Protein 3E4V (pdb70)

Structure (mmCIF, N/CA/C/O backbone):
data_3E4V
#
_entry.id   3E4V
#
_cell.length_a   50.010
_cell.length_b   64.840
_cell.length_c   100.170
_cell.angle_alpha   90.000
_cell.angle_beta   90.000
_cell.angle_gamma   90.000
#
_symmetry.space_group_name_H-M   'P 21 21 21'
#
loop_
_entity.id
_entity.type
_entity.pdbx_description
1 polymer 'NADH:FMN oxidoreductase like protein'
2 non-polymer 'FLAVIN MONONUCLEOTIDE'
3 non-polymer 'SODIUM ION'
4 non-polymer 'ACETATE ION'
5 non-polymer GLYCEROL
6 non-polymer DI(HYDROXYETHYL)ETHER
7 water water
#
loop_
_atom_site.group_PDB
_atom_site.id
_atom_site.type_symbol
_atom_site.label_atom_id
_atom_site.label_alt_id
_atom_site.label_comp_id
_atom_site.label_asym_id
_atom_site.label_entity_id
_atom_site.label_seq_id
_atom_site.pdbx_PDB_ins_code
_atom_site.Cartn_x
_atom_site.Cartn_y
_atom_site.Cartn_z
_atom_site.occupancy
_atom_site.B_iso_or_equiv
_atom_site.auth_seq_id
_atom_site.auth_comp_id
_atom_site.auth_asym_id
_atom_site.auth_atom_id
_atom_site.pdbx_PDB_model_num
ATOM 1 N N . ASN A 1 4 ? 5.038 72.847 7.894 1.00 29.53 3 ASN A N 1
ATOM 2 C CA . ASN A 1 4 ? 4.328 72.336 6.677 1.00 28.31 3 ASN A CA 1
ATOM 3 C C . ASN A 1 4 ? 4.820 70.923 6.441 1.00 22.73 3 ASN A C 1
ATOM 4 O O . ASN A 1 4 ? 5.988 70.672 6.592 1.00 20.04 3 ASN A O 1
ATOM 9 N N . GLU A 1 5 ? 3.917 70.026 6.088 1.00 22.44 4 GLU A N 1
ATOM 10 C CA . GLU A 1 5 ? 4.260 68.611 5.826 1.00 20.90 4 GLU A CA 1
ATOM 11 C C . GLU A 1 5 ? 4.275 68.306 4.327 1.00 20.46 4 GLU A C 1
ATOM 12 O O . GLU A 1 5 ? 3.452 68.825 3.565 1.00 24.33 4 GLU A O 1
ATOM 18 N N . LEU A 1 6 ? 5.247 67.493 3.898 1.00 16.33 5 LEU A N 1
ATOM 19 C CA . LEU A 1 6 ? 5.301 66.976 2.546 1.00 15.67 5 LEU A CA 1
ATOM 20 C C . LEU A 1 6 ? 5.182 65.457 2.586 1.00 16.84 5 LEU A C 1
ATOM 21 O O . LEU A 1 6 ? 5.713 64.828 3.493 1.00 16.37 5 LEU A O 1
ATOM 26 N N . PRO A 1 7 ? 4.541 64.847 1.580 1.00 16.46 6 PRO A N 1
ATOM 27 C CA . PRO A 1 7 ? 4.555 63.368 1.508 1.00 15.83 6 PRO A CA 1
ATOM 28 C C . PRO A 1 7 ? 6.016 62.855 1.440 1.00 13.46 6 PRO A C 1
ATOM 29 O O . PRO A 1 7 ? 6.868 63.530 0.864 1.00 13.98 6 PRO A O 1
ATOM 33 N N . PRO A 1 8 ? 6.306 61.710 2.068 1.00 14.23 7 PRO A N 1
ATOM 34 C CA . PRO A 1 8 ? 7.715 61.315 2.183 1.00 13.70 7 PRO A CA 1
ATOM 35 C C . PRO A 1 8 ? 8.346 60.974 0.829 1.00 11.93 7 PRO A C 1
ATOM 36 O O . PRO A 1 8 ? 9.549 60.999 0.669 1.00 11.75 7 PRO A O 1
ATOM 40 N N . GLU A 1 9 ? 7.503 60.683 -0.137 1.00 13.82 8 GLU A N 1
ATOM 41 C CA . GLU A 1 9 ? 7.962 60.393 -1.490 1.00 14.87 8 GLU A CA 1
ATOM 42 C C . GLU A 1 9 ? 8.667 61.582 -2.138 1.00 12.97 8 GLU A C 1
ATOM 43 O O . GLU A 1 9 ? 9.330 61.452 -3.178 1.00 15.96 8 GLU A O 1
ATOM 49 N N A ASN A 1 10 ? 8.476 62.736 -1.518 0.50 13.80 9 ASN A N 1
ATOM 50 N N B ASN A 1 10 ? 8.492 62.748 -1.540 0.50 14.04 9 ASN A N 1
ATOM 51 C CA A ASN A 1 10 ? 9.111 63.994 -1.936 0.50 14.40 9 ASN A CA 1
ATOM 52 C CA B ASN A 1 10 ? 9.154 63.968 -2.021 0.50 14.64 9 ASN A CA 1
ATOM 53 C C A ASN A 1 10 ? 10.587 64.103 -1.507 0.50 12.48 9 ASN A C 1
ATOM 54 C C B ASN A 1 10 ? 10.584 64.118 -1.477 0.50 12.69 9 ASN A C 1
ATOM 55 O O A ASN A 1 10 ? 11.252 65.096 -1.794 0.50 12.16 9 ASN A O 1
ATOM 56 O O B ASN A 1 10 ? 11.204 65.167 -1.623 0.50 12.08 9 ASN A O 1
ATOM 65 N N . ALA A 1 11 ? 11.099 63.075 -0.827 1.00 11.61 10 ALA A N 1
ATOM 66 C CA . ALA A 1 11 ? 12.452 63.168 -0.246 1.00 11.39 10 ALA A CA 1
ATOM 67 C C . ALA A 1 11 ? 13.525 63.589 -1.246 1.00 10.52 10 ALA A C 1
ATOM 68 O O . ALA A 1 11 ? 14.418 64.379 -0.935 1.00 11.48 10 ALA A O 1
ATOM 70 N N . TYR A 1 12 ? 13.404 63.109 -2.462 1.00 10.74 11 TYR A N 1
ATOM 71 C CA . TYR A 1 12 ? 14.382 63.393 -3.500 1.00 10.14 11 TYR A CA 1
ATOM 72 C C . TYR A 1 12 ? 14.503 64.898 -3.747 1.00 10.66 11 TYR A C 1
ATOM 73 O O . TYR A 1 12 ? 15.580 65.399 -4.078 1.00 11.91 11 TYR A O 1
ATOM 82 N N . ARG A 1 13 ? 13.387 65.604 -3.608 1.00 11.35 12 ARG A N 1
ATOM 83 C CA . ARG A 1 13 ? 13.367 67.056 -3.854 1.00 11.66 12 ARG A CA 1
ATOM 84 C C . ARG A 1 13 ? 14.149 67.851 -2.792 1.00 10.46 12 ARG A C 1
ATOM 85 O O . ARG A 1 13 ? 14.455 69.058 -2.957 1.00 13.27 12 ARG A O 1
ATOM 93 N N . ILE A 1 14 ? 14.484 67.153 -1.720 1.00 11.76 13 ILE A N 1
ATOM 94 C CA . ILE A 1 14 ? 15.242 67.729 -0.617 1.00 12.11 13 ILE A CA 1
ATOM 95 C C . ILE A 1 14 ? 16.720 67.275 -0.622 1.00 11.87 13 ILE A C 1
ATOM 96 O O . ILE A 1 14 ? 17.634 68.069 -0.412 1.00 13.51 13 ILE A O 1
ATOM 101 N N . LEU A 1 15 ? 16.943 65.995 -0.847 1.00 10.81 14 LEU A N 1
ATOM 102 C CA . LEU A 1 15 ? 18.244 65.363 -0.645 1.00 10.91 14 LEU A CA 1
ATOM 103 C C . LEU A 1 15 ? 19.065 65.025 -1.906 1.00 11.38 14 LEU A C 1
ATOM 104 O O . LEU A 1 15 ? 20.285 64.823 -1.826 1.00 12.20 14 LEU A O 1
ATOM 109 N N . GLU A 1 16 ? 18.409 64.918 -3.061 1.00 11.98 15 GLU A N 1
ATOM 110 C CA . GLU A 1 16 ? 19.148 64.531 -4.262 1.00 10.77 15 GLU A CA 1
ATOM 111 C C . GLU A 1 16 ? 20.293 65.483 -4.598 1.00 12.05 15 GLU A C 1
ATOM 112 O O . GLU A 1 16 ? 21.340 65.067 -5.134 1.00 13.97 15 GLU A O 1
ATOM 118 N N . SER A 1 17 ? 20.104 66.750 -4.274 1.00 10.79 16 SER A N 1
ATOM 119 C CA . SER A 1 17 ? 21.103 67.745 -4.643 1.00 10.63 16 SER A CA 1
ATOM 120 C C . SER A 1 17 ? 22.371 67.702 -3.803 1.00 10.54 16 SER A C 1
ATOM 121 O O . SER A 1 17 ? 23.311 68.484 -4.025 1.00 11.47 16 SER A O 1
ATOM 124 N N . GLY A 1 18 ? 22.360 66.829 -2.803 1.00 11.00 17 GLY A N 1
ATOM 125 C CA . GLY A 1 18 ? 23.547 66.621 -1.951 1.00 11.50 17 GLY A CA 1
ATOM 126 C C . GLY A 1 18 ? 23.861 67.721 -0.958 1.00 9.82 17 GLY A C 1
ATOM 127 O O . GLY A 1 18 ? 25.036 68.105 -0.791 1.00 11.49 17 GLY A O 1
ATOM 128 N N . PRO A 1 19 ? 22.838 68.266 -0.283 1.00 9.00 18 PRO A N 1
ATOM 129 C CA . PRO A 1 19 ? 23.169 69.170 0.788 1.00 8.90 18 PRO A CA 1
ATOM 130 C C . PRO A 1 19 ? 23.893 68.491 1.928 1.00 9.77 18 PRO A C 1
ATOM 131 O O . PRO A 1 19 ? 23.648 67.334 2.202 1.00 10.34 18 PRO A O 1
ATOM 135 N N . ILE A 1 20 ? 24.721 69.245 2.630 1.00 10.17 19 ILE A N 1
ATOM 136 C CA . ILE A 1 20 ? 25.214 68.770 3.933 1.00 9.69 19 ILE A CA 1
ATOM 137 C C . ILE A 1 20 ? 23.997 68.638 4.828 1.00 10.22 19 ILE A C 1
ATOM 138 O O . ILE A 1 20 ? 23.053 69.443 4.760 1.00 10.63 19 ILE A O 1
ATOM 143 N N . VAL A 1 21 ? 24.000 67.599 5.670 1.00 10.32 20 VAL A N 1
ATOM 144 C CA . VAL A 1 21 ? 22.906 67.418 6.629 1.00 9.63 20 VAL A CA 1
ATOM 145 C C . VAL A 1 21 ? 23.431 67.173 8.039 1.00 9.23 20 VAL A C 1
ATOM 146 O O . VAL A 1 21 ? 24.573 66.783 8.258 1.00 10.14 20 VAL A O 1
ATOM 150 N N . LEU A 1 22 ? 22.555 67.445 8.990 1.00 10.43 21 LEU A N 1
ATOM 151 C CA . LEU A 1 22 ? 22.717 67.045 10.393 1.00 9.39 21 LEU A CA 1
ATOM 152 C C . LEU A 1 22 ? 21.905 65.755 10.593 1.00 9.60 21 LEU A C 1
ATOM 153 O O . LEU A 1 22 ? 20.787 65.616 10.096 1.00 11.88 21 LEU A O 1
ATOM 158 N N . VAL A 1 23 ? 22.464 64.834 11.362 1.00 9.96 22 VAL A N 1
ATOM 159 C CA . VAL A 1 23 ? 21.783 63.591 11.734 1.00 8.39 22 VAL A CA 1
ATOM 160 C C . VAL A 1 23 ? 21.482 63.725 13.229 1.00 8.89 22 VAL A C 1
ATOM 161 O O . VAL A 1 23 ? 22.397 63.763 14.071 1.00 9.88 22 VAL A O 1
ATOM 165 N N . SER A 1 24 ? 20.194 63.840 13.535 1.00 9.17 23 SER A N 1
ATOM 166 C CA . SER A 1 24 ? 19.688 63.897 14.900 1.00 9.40 23 SER A CA 1
ATOM 167 C C . SER A 1 24 ? 19.331 62.482 15.362 1.00 9.85 23 SER A C 1
ATOM 168 O O . SER A 1 24 ? 18.659 61.736 14.652 1.00 10.23 23 SER A O 1
ATOM 171 N N . THR A 1 25 ? 19.787 62.150 16.572 1.00 9.99 24 THR A N 1
ATOM 172 C CA . THR A 1 25 ? 19.468 60.878 17.200 1.00 8.81 24 THR A CA 1
ATOM 173 C C . THR A 1 25 ? 19.058 61.097 18.659 1.00 10.13 24 THR A C 1
ATOM 174 O O . THR A 1 25 ? 1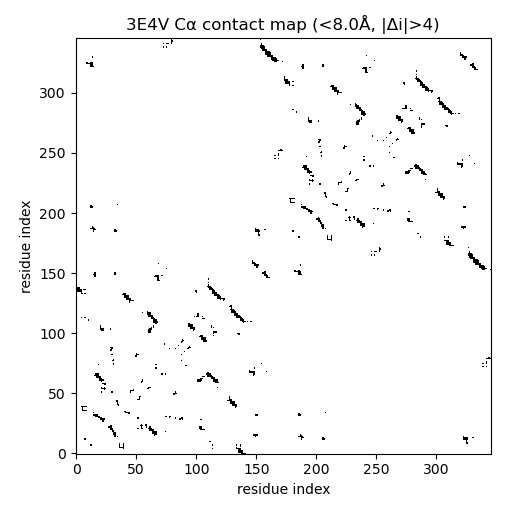9.220 62.198 19.205 1.00 10.79 24 THR A O 1
ATOM 178 N N . ARG A 1 26 ? 18.439 60.078 19.221 1.00 10.12 25 ARG A N 1
ATOM 179 C CA . ARG A 1 26 ? 18.251 60.029 20.676 1.00 10.70 25 ARG A CA 1
ATOM 180 C C . ARG A 1 26 ? 18.626 58.635 21.117 1.00 11.50 25 ARG A C 1
ATOM 181 O O . ARG A 1 26 ? 18.087 57.657 20.642 1.00 12.11 25 ARG A O 1
ATOM 189 N N . GLY A 1 27 ? 19.543 58.583 22.065 1.00 12.04 26 GLY A N 1
ATOM 190 C CA . GLY A 1 27 ? 19.993 57.299 22.580 1.00 12.52 26 GLY A CA 1
ATOM 191 C C . GLY A 1 27 ? 18.970 56.621 23.461 1.00 14.48 26 GLY A C 1
ATOM 192 O O . GLY A 1 27 ? 17.984 57.199 23.879 1.00 15.18 26 GLY A O 1
ATOM 193 N N . ALA A 1 28 ? 19.247 55.368 23.758 1.00 15.43 27 ALA A N 1
ATOM 194 C CA . ALA A 1 28 ? 18.410 54.594 24.678 1.00 18.27 27 ALA A CA 1
ATOM 195 C C . ALA A 1 28 ? 18.306 55.264 26.064 1.00 18.53 27 ALA A C 1
ATOM 196 O O . ALA A 1 28 ? 17.315 55.081 26.803 1.00 21.40 27 ALA A O 1
ATOM 198 N N . ASP A 1 29 ? 19.325 56.039 26.418 1.00 17.89 28 ASP A N 1
ATOM 199 C CA . ASP A 1 29 ? 19.351 56.758 27.704 1.00 17.96 28 ASP A CA 1
ATOM 200 C C . ASP A 1 29 ? 18.574 58.059 27.687 1.00 16.25 28 ASP A C 1
ATOM 201 O O . ASP A 1 29 ? 18.522 58.784 28.688 1.00 18.06 28 ASP A O 1
ATOM 206 N N . GLY A 1 30 ? 17.980 58.334 26.533 1.00 15.90 29 GLY A N 1
ATOM 207 C CA . GLY A 1 30 ? 17.160 59.518 26.348 1.00 14.87 29 GLY A CA 1
ATOM 208 C C . GLY A 1 30 ? 17.854 60.788 25.930 1.00 13.32 29 GLY A C 1
ATOM 209 O O . GLY A 1 30 ? 17.212 61.832 25.757 1.00 14.78 29 GLY A O 1
ATOM 210 N N . ARG A 1 31 ? 19.179 60.726 25.756 1.00 13.74 30 ARG A N 1
ATOM 211 C CA . ARG A 1 31 ? 19.916 61.915 25.382 1.00 12.77 30 ARG A CA 1
ATOM 212 C C . ARG A 1 31 ? 19.897 62.131 23.853 1.00 12.31 30 ARG A C 1
ATOM 213 O O . ARG A 1 31 ? 20.263 61.265 23.073 1.00 12.22 30 ARG A O 1
ATOM 221 N N . ALA A 1 32 ? 19.473 63.328 23.462 1.00 11.52 31 ALA A N 1
ATOM 222 C CA . ALA A 1 32 ? 19.548 63.729 22.058 1.00 11.33 31 ALA A CA 1
ATOM 223 C C . ALA A 1 32 ? 20.979 64.069 21.658 1.00 10.54 31 ALA A C 1
ATOM 224 O O . ALA A 1 32 ? 21.828 64.410 22.472 1.00 13.03 31 ALA A O 1
ATOM 226 N N . ASN A 1 33 ? 21.223 63.979 20.350 1.00 10.82 32 ASN A N 1
ATOM 227 C CA . ASN A 1 33 ? 22.513 64.358 19.790 1.00 9.46 32 ASN A CA 1
ATOM 228 C C . ASN A 1 33 ? 22.344 64.791 18.338 1.00 9.29 32 ASN A C 1
ATOM 229 O O . ASN A 1 33 ? 21.312 64.533 17.704 1.00 10.76 32 ASN A O 1
ATOM 234 N N . LEU A 1 34 ? 23.416 65.391 17.834 1.00 9.09 33 LEU A N 1
ATOM 235 C CA . LEU A 1 34 ? 23.556 65.742 16.443 1.00 9.51 33 LEU A CA 1
ATOM 236 C C . LEU A 1 34 ? 24.956 65.386 15.975 1.00 9.59 33 LEU A C 1
ATOM 237 O O . LEU A 1 34 ? 25.921 65.484 16.735 1.00 10.97 33 LEU A O 1
ATOM 250 N N . THR A 1 36 ? 27.227 65.662 11.875 1.00 9.30 35 THR A N 1
ATOM 251 C CA . THR A 1 36 ? 27.225 66.208 10.509 1.00 8.81 35 THR A CA 1
ATOM 252 C C . THR A 1 36 ? 27.598 65.113 9.507 1.00 8.16 35 THR A C 1
ATOM 253 O O . THR A 1 36 ? 28.519 64.328 9.754 1.00 9.69 35 THR A O 1
ATOM 265 N N . GLY A 1 38 ? 28.084 64.265 5.230 1.00 9.48 37 GLY A N 1
ATOM 266 C CA . GLY A 1 38 ? 28.168 64.580 3.806 1.00 9.81 37 GLY A CA 1
ATOM 267 C C . GLY A 1 38 ? 28.150 63.375 2.877 1.00 9.50 37 GLY A C 1
ATOM 268 O O . GLY A 1 38 ? 28.000 63.536 1.651 1.00 11.16 37 GLY A O 1
ATOM 269 N N . PHE A 1 39 ? 28.368 62.183 3.436 1.00 8.80 38 PHE A N 1
ATOM 270 C CA . PHE A 1 39 ? 28.374 60.958 2.629 1.00 8.95 38 PHE A CA 1
ATOM 271 C C . PHE A 1 39 ? 26.986 60.315 2.664 1.00 8.29 38 PHE A C 1
ATOM 272 O O . PHE A 1 39 ? 26.636 59.534 3.558 1.00 9.54 38 PHE A O 1
ATOM 280 N N . HIS A 1 40 ? 26.164 60.713 1.711 1.00 8.62 39 HIS A N 1
ATOM 281 C CA . HIS A 1 40 ? 24.774 60.216 1.620 1.00 8.82 39 HIS A CA 1
ATOM 282 C C . HIS A 1 40 ? 24.250 60.367 0.208 1.00 8.57 39 HIS A C 1
ATOM 283 O O . HIS A 1 40 ? 24.745 61.182 -0.602 1.00 10.06 39 HIS A O 1
ATOM 322 N N . GLN A 1 44 ? 16.227 55.486 -3.721 1.00 10.01 43 GLN A N 1
ATOM 323 C CA . GLN A 1 44 ? 14.976 55.132 -4.389 1.00 9.59 43 GLN A CA 1
ATOM 324 C C . GLN A 1 44 ? 13.959 56.246 -4.153 1.00 9.88 43 GLN A C 1
ATOM 325 O O . GLN A 1 44 ? 13.873 56.763 -3.047 1.00 9.84 43 GLN A O 1
ATOM 331 N N . HIS A 1 45 ? 13.208 56.604 -5.194 1.00 9.82 44 HIS A N 1
ATOM 332 C CA . HIS A 1 45 ? 12.198 57.627 -5.051 1.00 10.90 44 HIS A CA 1
ATOM 333 C C . HIS A 1 45 ? 11.032 57.179 -4.191 1.00 11.37 44 HIS A C 1
ATOM 334 O O . HIS A 1 45 ? 10.647 57.852 -3.221 1.00 10.93 44 HIS A O 1
ATOM 341 N N A GLU A 1 46 ? 10.420 56.076 -4.590 0.50 11.30 45 GLU A N 1
ATOM 342 N N B GLU A 1 46 ? 10.477 56.030 -4.593 0.50 11.41 45 GLU A N 1
ATOM 343 C CA A GLU A 1 46 ? 9.217 55.579 -3.906 0.50 12.13 45 GLU A CA 1
ATOM 344 C CA B GLU A 1 46 ? 9.305 55.387 -3.945 0.50 12.86 45 GLU A CA 1
ATOM 345 C C A GLU A 1 46 ? 9.260 54.067 -3.862 0.50 11.92 45 GLU A C 1
ATOM 346 C C B GLU A 1 46 ? 9.461 53.863 -3.846 0.50 13.50 45 GLU A C 1
ATOM 347 O O A GLU A 1 46 ? 9.348 53.432 -4.914 0.50 12.68 45 GLU A O 1
ATOM 348 O O B GLU A 1 46 ? 9.609 53.190 -4.871 0.50 15.47 45 GLU A O 1
ATOM 359 N N A PRO A 1 47 ? 9.252 53.474 -2.657 0.50 9.58 46 PRO A N 1
ATOM 360 N N B PRO A 1 47 ? 9.446 53.313 -2.620 0.50 13.52 46 PRO A N 1
ATOM 361 C CA A PRO A 1 47 ? 9.431 54.020 -1.300 0.50 9.50 46 PRO A CA 1
ATOM 362 C CA B PRO A 1 47 ? 9.438 54.096 -1.390 0.50 13.11 46 PRO A CA 1
ATOM 363 C C A PRO A 1 47 ? 10.733 54.815 -1.152 0.50 8.73 46 PRO A C 1
ATOM 364 C C B PRO A 1 47 ? 10.684 54.959 -1.310 0.50 11.68 46 PRO A C 1
ATOM 365 O O A PRO A 1 47 ? 11.761 54.421 -1.719 0.50 7.16 46 PRO A O 1
ATOM 366 O O B PRO A 1 47 ? 11.632 54.745 -2.064 0.50 12.23 46 PRO A 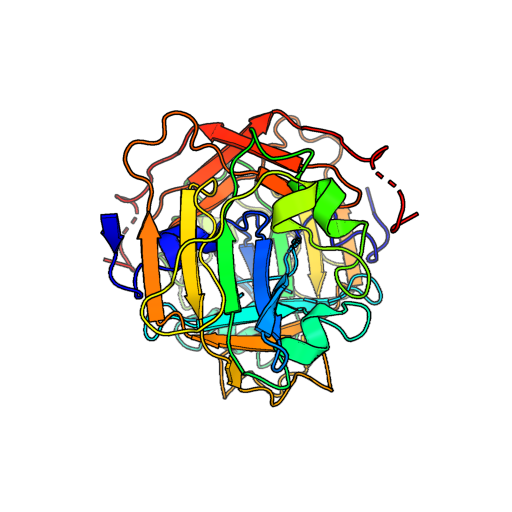O 1
ATOM 373 N N . PRO A 1 48 ? 10.682 55.938 -0.405 1.00 9.45 47 PRO A N 1
ATOM 374 C CA . PRO A 1 48 ? 11.822 56.839 -0.328 1.00 9.05 47 PRO A CA 1
ATOM 375 C C . PRO A 1 48 ? 12.954 56.298 0.554 1.00 8.89 47 PRO A C 1
ATOM 376 O O . PRO A 1 48 ? 12.842 56.267 1.769 1.00 9.92 47 PRO A O 1
ATOM 380 N N . LEU A 1 49 ? 14.019 55.851 -0.103 1.00 9.56 48 LEU A N 1
ATOM 381 C CA . LEU A 1 49 ? 15.169 55.273 0.585 1.00 8.85 48 LEU A CA 1
ATOM 382 C C . LEU A 1 49 ? 16.396 56.178 0.427 1.00 8.31 48 LEU A C 1
ATOM 383 O O . LEU A 1 49 ? 16.645 56.714 -0.645 1.00 9.33 48 LEU A O 1
ATOM 388 N N . VAL A 1 50 ? 17.154 56.293 1.505 1.00 9.40 49 VAL A N 1
ATOM 389 C CA . VAL A 1 50 ? 18.379 57.123 1.596 1.00 7.93 49 VAL A CA 1
ATOM 390 C C . VAL A 1 50 ? 19.522 56.190 2.065 1.00 7.08 49 VAL A C 1
ATOM 391 O O . VAL A 1 50 ? 19.336 55.420 2.994 1.00 9.49 49 VAL A O 1
ATOM 395 N N . GLY A 1 51 ? 20.691 56.320 1.437 1.00 7.92 50 GLY A N 1
ATOM 396 C CA . GLY A 1 51 ? 21.903 55.678 1.921 1.00 8.49 50 GLY A CA 1
ATOM 397 C C . GLY A 1 51 ? 22.749 56.675 2.685 1.00 9.15 50 GLY A C 1
ATOM 398 O O . GLY A 1 51 ? 22.925 57.815 2.256 1.00 9.78 50 GLY A O 1
ATOM 399 N N . ALA A 1 52 ? 23.254 56.239 3.849 1.00 9.25 51 ALA A N 1
ATOM 400 C CA . ALA A 1 52 ? 23.958 57.105 4.783 1.00 9.34 51 ALA A CA 1
ATOM 401 C C . ALA A 1 52 ? 25.197 56.401 5.316 1.00 8.88 51 ALA A C 1
ATOM 402 O O . ALA A 1 52 ? 25.095 55.255 5.737 1.00 9.49 51 ALA A O 1
ATOM 404 N N . ILE A 1 53 ? 26.318 57.104 5.337 1.00 9.53 52 ILE A N 1
ATOM 405 C CA . ILE A 1 53 ? 27.514 56.591 6.007 1.00 8.69 52 ILE A CA 1
ATOM 406 C C . ILE A 1 53 ? 27.617 57.176 7.394 1.00 9.68 52 ILE A C 1
ATOM 407 O O . ILE A 1 53 ? 27.732 58.416 7.555 1.00 10.35 52 ILE A O 1
ATOM 412 N N . ILE A 1 54 ? 27.552 56.291 8.393 1.00 9.87 53 ILE A N 1
ATOM 413 C CA . ILE A 1 54 ? 27.684 56.674 9.823 1.00 9.00 53 ILE A CA 1
ATOM 414 C C . ILE A 1 54 ? 28.539 55.579 10.433 1.00 9.51 53 ILE A C 1
ATOM 415 O O . ILE A 1 54 ? 28.131 54.442 10.527 1.00 10.63 53 ILE A O 1
ATOM 420 N N . GLY A 1 55 ? 29.771 55.938 10.764 1.00 10.88 54 GLY A N 1
ATOM 421 C CA . GLY A 1 55 ? 30.729 54.966 11.260 1.00 10.88 54 GLY A CA 1
ATOM 422 C C . GLY A 1 55 ? 30.941 54.986 12.767 1.00 11.09 54 GLY A C 1
ATOM 423 O O . GLY A 1 55 ? 30.450 55.841 13.468 1.00 11.39 54 GLY A O 1
ATOM 424 N N . PRO A 1 56 ? 31.702 54.006 13.274 1.00 12.57 55 PRO A N 1
ATOM 425 C CA . PRO A 1 56 ? 31.867 53.816 14.712 1.00 12.50 55 PRO A CA 1
ATOM 426 C C . PRO A 1 56 ? 32.675 54.905 15.398 1.00 11.82 55 PRO A C 1
ATOM 427 O O . PRO A 1 56 ? 32.742 54.952 16.621 1.00 14.55 55 PRO A O 1
ATOM 431 N N . TRP A 1 57 ? 33.296 55.759 14.589 1.00 11.81 56 TRP A N 1
ATOM 432 C CA . TRP A 1 57 ? 34.020 56.950 15.060 1.00 12.25 56 TRP A CA 1
ATOM 433 C C . TRP A 1 57 ? 33.067 58.030 15.569 1.00 11.54 56 TRP A C 1
ATOM 434 O O . TRP A 1 57 ? 33.491 58.989 16.186 1.00 12.48 56 TRP A O 1
ATOM 445 N N . ASP A 1 58 ? 31.786 57.853 15.267 1.00 10.36 57 ASP A N 1
ATOM 446 C CA . ASP A 1 58 ? 30.746 58.770 15.733 1.00 10.16 57 ASP A CA 1
ATOM 447 C C . ASP A 1 58 ? 30.048 58.189 16.957 1.00 10.14 57 ASP A C 1
ATOM 448 O O . ASP A 1 58 ? 29.581 57.044 16.929 1.00 10.37 57 ASP A O 1
ATOM 453 N N . TYR A 1 59 ? 29.908 58.969 18.018 1.00 9.93 58 TYR A N 1
ATOM 454 C CA . TYR A 1 59 ? 29.120 58.501 19.169 1.00 11.30 58 TYR A CA 1
ATOM 455 C C . TYR A 1 59 ? 27.715 58.112 18.710 1.00 10.27 58 TYR A C 1
ATOM 456 O O . TYR A 1 59 ? 27.112 57.164 19.205 1.00 10.44 58 TYR A O 1
ATOM 465 N N . SER A 1 60 ? 27.223 58.873 17.738 1.00 9.93 59 SER A N 1
ATOM 466 C CA . SER A 1 60 ? 25.864 58.684 17.181 1.00 9.97 59 SER A CA 1
ATOM 467 C C . SER A 1 60 ? 25.635 57.292 16.635 1.00 9.10 59 SER A C 1
ATOM 468 O O . SER A 1 60 ? 24.479 56.833 16.503 1.00 10.39 59 SER A O 1
ATOM 471 N N . HIS A 1 61 ? 26.710 56.599 16.286 1.00 9.57 60 HIS A N 1
ATOM 472 C CA . HIS A 1 61 ? 26.591 55.214 15.805 1.00 10.41 60 HIS A CA 1
ATOM 473 C C . HIS A 1 61 ? 25.881 54.291 16.795 1.00 10.20 60 HIS A C 1
ATOM 474 O O . HIS A 1 61 ? 25.134 53.365 16.390 1.00 11.07 60 HIS A O 1
ATOM 481 N N . GLN A 1 62 ? 26.093 54.542 18.093 1.00 9.99 61 GLN A N 1
ATOM 482 C CA . GLN A 1 62 ? 25.480 53.726 19.128 1.00 11.04 61 GLN A CA 1
ATOM 483 C C . GLN A 1 62 ? 23.959 53.861 19.074 1.00 10.83 61 GLN A C 1
ATOM 484 O O . GLN A 1 62 ? 23.227 52.869 19.050 1.00 12.40 61 GLN A O 1
ATOM 490 N N . ALA A 1 63 ? 23.457 55.084 19.056 1.00 10.54 62 ALA A N 1
ATOM 491 C CA . ALA A 1 63 ? 22.012 55.308 19.027 1.00 11.79 62 ALA A CA 1
ATOM 492 C C . ALA A 1 63 ? 21.405 54.744 17.752 1.00 12.10 62 ALA A C 1
ATOM 493 O O . ALA A 1 63 ? 20.320 54.163 17.765 1.00 12.83 62 ALA A O 1
ATOM 495 N N . LEU A 1 64 ? 22.116 54.909 16.633 1.00 12.40 63 LEU A N 1
ATOM 496 C CA . LEU A 1 64 ? 21.598 54.414 15.362 1.00 13.84 63 LEU A CA 1
ATOM 497 C C . LEU A 1 64 ? 21.437 52.893 15.431 1.00 13.25 63 LEU A C 1
ATOM 498 O O . LEU A 1 64 ? 20.396 52.315 15.036 1.00 15.10 63 LEU A O 1
ATOM 503 N N A SER A 1 65 ? 22.454 52.235 15.980 0.50 13.06 64 SER A N 1
ATOM 504 N N B SER A 1 65 ? 22.437 52.239 16.005 0.50 13.25 64 SER A N 1
ATOM 505 C CA A SER A 1 65 ? 22.431 50.782 16.115 0.50 14.86 64 SER A CA 1
ATOM 506 C CA B SER A 1 65 ? 22.439 50.788 16.097 0.50 14.92 64 SER A CA 1
ATOM 507 C C A SER A 1 65 ? 21.313 50.322 17.047 0.50 14.47 64 SER A C 1
ATOM 508 C C B SER A 1 65 ? 21.448 50.225 17.129 0.50 14.56 64 SER A C 1
ATOM 509 O O A SER A 1 65 ? 20.519 49.432 16.729 0.50 17.11 64 SER A O 1
ATOM 510 O O B SER A 1 65 ? 20.925 49.112 16.999 0.50 16.72 64 SER A O 1
ATOM 515 N N . GLU A 1 66 ? 21.249 50.983 18.192 1.00 13.43 65 GLU A N 1
ATOM 516 C CA . GLU A 1 66 ? 20.398 50.560 19.309 1.00 13.58 65 GLU A CA 1
ATOM 517 C C . GLU A 1 66 ? 18.924 50.936 19.160 1.00 13.46 65 GLU A C 1
ATOM 518 O O . GLU A 1 66 ? 18.044 50.256 19.705 1.00 18.65 65 GLU A O 1
ATOM 524 N N . THR A 1 67 ? 18.659 52.012 18.427 1.00 11.52 66 THR A N 1
ATOM 525 C CA . THR A 1 67 ? 17.295 52.552 18.298 1.00 11.97 66 THR A CA 1
ATOM 526 C C . THR A 1 67 ? 16.698 52.469 16.882 1.00 11.38 66 THR A C 1
ATOM 527 O O . THR A 1 67 ? 15.482 52.430 16.711 1.00 12.23 66 THR A O 1
ATOM 531 N N . GLY A 1 68 ? 17.570 52.402 15.886 1.00 11.14 67 GLY A N 1
ATOM 532 C CA . GLY A 1 68 ? 17.097 52.281 14.505 1.00 10.41 67 GLY A CA 1
ATOM 533 C C . GLY A 1 68 ? 16.348 53.488 13.994 1.00 10.65 67 GLY A C 1
ATOM 534 O O . GLY A 1 68 ? 15.595 53.365 13.034 1.00 11.96 67 GLY A O 1
ATOM 535 N N . GLU A 1 69 ? 16.607 54.660 14.587 1.00 10.71 68 GLU A N 1
ATOM 536 C CA . GLU A 1 69 ? 15.865 55.884 14.231 1.00 11.85 68 GLU A CA 1
ATOM 537 C C . GLU A 1 69 ? 16.806 57.060 14.115 1.00 10.74 68 GLU A C 1
ATOM 538 O O . GLU A 1 69 ? 17.798 57.152 14.841 1.00 11.90 68 GLU A O 1
ATOM 544 N N . CYS A 1 70 ? 16.424 57.998 13.252 1.00 9.93 69 CYS A N 1
ATOM 545 C CA . CYS A 1 70 ? 17.077 59.297 13.214 1.00 9.22 69 CYS A CA 1
ATOM 546 C C . CYS A 1 70 ? 16.205 60.324 12.509 1.00 9.46 69 CYS A C 1
ATOM 547 O O . CYS A 1 70 ? 15.190 59.977 11.907 1.00 10.59 69 CYS A O 1
ATOM 550 N N . VAL A 1 71 ? 16.640 61.576 12.582 1.00 9.00 70 VAL A N 1
ATOM 551 C CA . VAL A 1 71 ? 16.057 62.644 11.737 1.00 9.17 70 VAL A CA 1
ATOM 552 C C . VAL A 1 71 ? 17.198 63.254 10.927 1.00 8.77 70 VAL A C 1
ATOM 553 O O . VAL A 1 71 ? 18.274 63.548 11.468 1.00 10.38 70 VAL A O 1
ATOM 557 N N . LEU A 1 72 ? 16.993 63.363 9.607 1.00 7.85 71 LEU A N 1
ATOM 558 C CA . LEU A 1 72 ? 17.933 64.112 8.789 1.00 9.00 71 LEU A CA 1
ATOM 559 C C . LEU A 1 72 ? 17.425 65.554 8.745 1.00 8.21 71 LEU A C 1
ATOM 560 O O . LEU A 1 72 ? 16.346 65.850 8.204 1.00 9.43 71 LEU A O 1
ATOM 565 N N . ALA A 1 73 ? 18.211 66.442 9.337 1.00 8.87 72 ALA A N 1
ATOM 566 C CA . ALA A 1 73 ? 17.866 67.854 9.464 1.00 9.01 72 ALA A CA 1
ATOM 567 C C . ALA A 1 73 ? 18.747 68.637 8.521 1.00 10.71 72 ALA A C 1
ATOM 568 O O . ALA A 1 73 ? 19.959 68.553 8.603 1.00 12.69 72 ALA A O 1
ATOM 570 N N . VAL A 1 74 ? 18.129 69.347 7.586 1.00 10.55 73 VAL A N 1
ATOM 571 C CA . VAL A 1 74 ? 18.836 69.948 6.466 1.00 9.65 73 VAL A CA 1
ATOM 572 C C . VAL A 1 74 ? 18.994 71.437 6.764 1.00 9.15 73 VAL A C 1
ATOM 573 O O . VAL A 1 74 ? 17.982 72.172 6.780 1.00 10.35 73 VAL A O 1
ATOM 577 N N . PRO A 1 75 ? 20.226 71.879 7.045 1.00 9.44 74 PRO A N 1
ATOM 578 C CA . PRO A 1 75 ? 20.491 73.280 7.372 1.00 10.55 74 PRO A CA 1
ATOM 579 C C . PRO A 1 75 ? 20.665 74.123 6.144 1.00 10.85 74 PRO A C 1
ATOM 580 O O . PRO A 1 75 ? 20.758 73.645 5.026 1.00 11.56 74 PRO A O 1
ATOM 584 N N . THR A 1 76 ? 20.724 75.406 6.411 1.00 11.73 75 THR A N 1
ATOM 585 C CA . THR A 1 76 ? 20.963 76.433 5.392 1.00 12.46 75 THR A CA 1
ATOM 586 C C . THR A 1 76 ? 22.260 77.178 5.666 1.00 12.25 75 THR A C 1
ATOM 587 O O . THR A 1 76 ? 22.919 76.969 6.676 1.00 12.19 75 THR A O 1
ATOM 591 N N . VAL A 1 77 ? 22.641 78.030 4.725 1.00 11.84 76 VAL A N 1
ATOM 592 C CA . VAL A 1 77 ? 23.963 78.704 4.780 1.00 12.39 76 VAL A CA 1
ATOM 593 C C . VAL A 1 77 ? 24.224 79.468 6.085 1.00 11.76 76 VAL A C 1
ATOM 594 O O . VAL A 1 77 ? 25.353 79.533 6.559 1.00 13.32 76 VAL A O 1
ATOM 598 N N . ASP A 1 78 ? 23.168 79.997 6.688 1.00 12.74 77 ASP A N 1
ATOM 599 C CA . ASP A 1 78 ? 23.301 80.796 7.918 1.00 14.28 77 ASP A CA 1
ATOM 600 C C . ASP A 1 78 ? 23.764 79.959 9.118 1.00 14.86 77 ASP A C 1
ATOM 601 O O . ASP A 1 78 ? 24.199 80.521 10.117 1.00 16.64 77 ASP A O 1
ATOM 606 N N . LEU A 1 79 ? 23.626 78.629 9.002 1.00 12.54 78 LEU A N 1
ATOM 607 C CA . LEU A 1 79 ? 24.083 77.689 10.035 1.00 12.89 78 LEU A CA 1
ATOM 608 C C . LEU A 1 79 ? 25.433 77.026 9.757 1.00 12.12 78 LEU A C 1
ATOM 609 O O . LEU A 1 79 ? 25.845 76.118 10.487 1.00 13.56 78 LEU A O 1
ATOM 614 N N . ALA A 1 80 ? 26.156 77.515 8.752 1.00 11.49 79 ALA A N 1
ATOM 615 C CA . ALA A 1 80 ? 27.357 76.835 8.299 1.00 11.23 79 ALA A CA 1
ATOM 616 C C . ALA A 1 80 ? 28.411 76.581 9.397 1.00 12.66 79 ALA A C 1
ATOM 617 O O . ALA A 1 80 ? 28.949 75.476 9.519 1.00 13.03 79 ALA A O 1
ATOM 619 N N A GLU A 1 81 ? 28.725 77.600 10.198 0.50 12.92 80 GLU A N 1
ATOM 620 N N B GLU A 1 81 ? 28.677 77.608 10.191 0.50 14.47 80 GLU A N 1
ATOM 621 C CA A GLU A 1 81 ? 29.770 77.41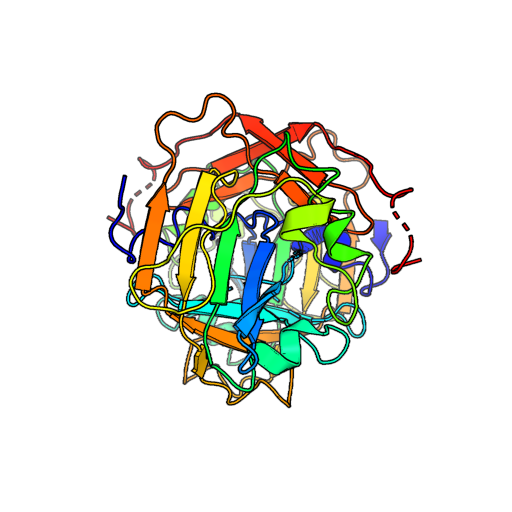7 11.221 0.50 11.89 80 GLU A CA 1
ATOM 622 C CA B GLU A 1 81 ? 29.708 77.507 11.211 0.50 15.06 80 GLU A CA 1
ATOM 623 C C A GLU A 1 81 ? 29.328 76.385 12.252 0.50 10.95 80 GLU A C 1
ATOM 624 C C B GLU A 1 81 ? 29.330 76.446 12.258 0.50 12.93 80 GLU A C 1
ATOM 625 O O A GLU A 1 81 ? 30.102 75.535 12.664 0.50 11.92 80 GLU A O 1
ATOM 626 O O B GLU A 1 81 ? 30.144 75.635 12.678 0.50 14.17 80 GLU A O 1
ATOM 637 N N . THR A 1 82 ? 28.059 76.439 12.619 1.00 12.37 81 THR A N 1
ATOM 638 C CA . THR A 1 82 ? 27.511 75.500 13.601 1.00 13.84 81 THR A CA 1
ATOM 639 C C . THR A 1 82 ? 27.518 74.076 13.050 1.00 13.00 81 THR A C 1
ATOM 640 O O . THR A 1 82 ? 27.855 73.128 13.752 1.00 12.79 81 THR A O 1
ATOM 644 N N . VAL A 1 83 ? 27.174 73.947 11.772 1.00 13.31 82 VAL A N 1
ATOM 645 C CA . VAL A 1 83 ? 27.206 72.628 11.101 1.00 12.49 82 VAL A CA 1
ATOM 646 C C . VAL A 1 83 ? 28.627 72.059 11.154 1.00 11.52 82 VAL A C 1
ATOM 647 O O . VAL A 1 83 ? 28.836 70.900 11.486 1.00 11.28 82 VAL A O 1
ATOM 651 N N . VAL A 1 84 ? 29.621 72.889 10.843 1.00 11.96 83 VAL A N 1
ATOM 652 C CA . VAL A 1 84 ? 30.996 72.424 10.897 1.00 11.45 83 VAL A CA 1
ATOM 653 C C . VAL A 1 84 ? 31.389 72.057 12.346 1.00 11.28 83 VAL A C 1
ATOM 654 O O . VAL A 1 84 ? 31.987 71.003 12.613 1.00 12.83 83 VAL A O 1
ATOM 658 N N . ASP A 1 85 ? 31.044 72.924 13.280 1.00 11.97 84 ASP A N 1
ATOM 659 C CA . ASP A 1 85 ? 31.438 72.694 14.670 1.00 13.46 84 ASP A CA 1
ATOM 660 C C . ASP A 1 85 ? 30.835 71.374 15.214 1.00 11.82 84 ASP A C 1
ATOM 661 O O . ASP A 1 85 ? 31.477 70.604 15.927 1.00 12.39 84 ASP A O 1
ATOM 666 N N . ILE A 1 86 ? 29.588 71.121 14.857 1.00 11.43 85 ILE A N 1
ATOM 667 C CA . ILE A 1 86 ? 28.904 69.885 15.275 1.00 10.23 85 ILE A CA 1
ATOM 668 C C . ILE A 1 86 ? 29.656 68.637 14.783 1.00 11.42 85 ILE A C 1
ATOM 669 O O . ILE A 1 86 ? 29.705 67.581 15.427 1.00 12.82 85 ILE A O 1
ATOM 674 N N . GLY A 1 87 ? 30.270 68.801 13.627 1.00 11.21 86 GLY A N 1
ATOM 675 C CA . GLY A 1 87 ? 31.044 67.746 13.001 1.00 12.45 86 GLY A CA 1
ATOM 676 C C . GLY A 1 87 ? 32.483 67.617 13.473 1.00 11.43 86 GLY A C 1
ATOM 677 O O . GLY A 1 87 ? 33.257 66.800 12.941 1.00 12.11 86 GLY A O 1
ATOM 678 N N . ASN A 1 88 ? 32.835 68.405 14.489 1.00 12.19 87 ASN A N 1
ATOM 679 C CA . ASN A 1 88 ? 34.195 68.401 15.039 1.00 11.81 87 ASN A CA 1
ATOM 680 C C . ASN A 1 88 ? 34.239 68.202 16.555 1.00 15.20 87 ASN A C 1
ATOM 681 O O . ASN A 1 88 ? 35.252 68.453 17.195 1.00 18.30 87 ASN A O 1
ATOM 686 N N . CYS A 1 89 ? 33.117 67.779 17.116 1.00 14.00 88 CYS A N 1
ATOM 687 C CA . CYS A 1 89 ? 33.005 67.429 18.540 1.00 14.65 88 CYS A CA 1
ATOM 688 C C . CYS A 1 89 ? 32.030 66.276 18.713 1.00 11.82 88 CYS A C 1
ATOM 689 O O . CYS A 1 89 ? 31.224 66.005 17.834 1.00 12.76 88 CYS A O 1
ATOM 692 N N . SER A 1 90 ? 32.047 65.673 19.899 1.00 14.43 89 SER A N 1
ATOM 693 C CA . SER A 1 90 ? 31.230 64.494 20.160 1.00 13.07 89 SER A CA 1
ATOM 694 C C . SER A 1 90 ? 30.218 64.659 21.278 1.00 13.89 89 SER A C 1
ATOM 695 O O . SER A 1 90 ? 30.496 65.225 22.317 1.00 15.25 89 SER A O 1
ATOM 698 N N . GLY A 1 91 ? 29.053 64.071 21.050 1.00 12.75 90 GLY A N 1
ATOM 699 C CA . GLY A 1 91 ? 27.976 64.054 21.997 1.00 14.36 90 GLY A CA 1
ATOM 700 C C . GLY A 1 91 ? 28.136 63.007 23.074 1.00 16.00 90 GLY A C 1
ATOM 701 O O . GLY A 1 91 ? 27.265 62.876 23.932 1.00 18.19 90 GLY A O 1
ATOM 702 N N . ASP A 1 92 ? 29.255 62.292 23.063 1.00 15.24 91 ASP A N 1
ATOM 703 C CA . ASP A 1 92 ? 29.501 61.369 24.174 1.00 18.43 91 ASP A CA 1
ATOM 704 C C . ASP A 1 92 ? 29.612 62.182 25.450 1.00 22.14 91 ASP A C 1
ATOM 705 O O . ASP A 1 92 ? 29.163 61.714 26.512 1.00 28.34 91 ASP A O 1
ATOM 710 N N . ALA A 1 93 ? 30.147 63.400 25.320 1.00 19.95 92 ALA A N 1
ATOM 711 C CA . ALA A 1 93 ? 30.503 64.248 26.471 1.00 25.22 92 ALA A CA 1
ATOM 712 C C . ALA A 1 93 ? 30.029 65.696 26.359 1.00 26.07 92 ALA A C 1
ATOM 713 O O . ALA A 1 93 ? 30.535 66.592 27.049 1.00 29.30 92 ALA A O 1
ATOM 715 N N . LEU A 1 94 ? 29.085 65.925 25.461 1.00 23.04 93 LEU A N 1
ATOM 716 C CA . LEU A 1 94 ? 28.487 67.248 25.248 1.00 20.95 93 LEU A CA 1
ATOM 717 C C . LEU A 1 94 ? 27.023 67.129 24.842 1.00 18.95 93 LEU A C 1
ATOM 718 O O . LEU A 1 94 ? 26.680 66.195 24.137 1.00 20.22 93 LEU A O 1
ATOM 723 N N . ASP A 1 95 ? 26.192 68.071 25.311 1.00 16.62 94 ASP A N 1
ATOM 724 C CA . ASP A 1 95 ? 24.796 68.278 24.855 1.00 17.24 94 ASP A CA 1
ATOM 725 C C . ASP A 1 95 ? 24.840 69.313 23.722 1.00 16.84 94 ASP A C 1
ATOM 726 O O . ASP A 1 95 ? 24.920 70.510 23.961 1.00 18.34 94 ASP A O 1
ATOM 731 N N . LYS A 1 96 ? 24.879 68.835 22.486 1.00 14.65 95 LYS A N 1
ATOM 732 C CA . LYS A 1 96 ? 25.093 69.720 21.360 1.00 14.15 95 LYS A CA 1
ATOM 733 C C . LYS A 1 96 ? 23.907 70.649 21.086 1.00 13.94 95 LYS A C 1
ATOM 734 O O . LYS A 1 96 ? 24.097 71.795 20.688 1.00 15.20 95 LYS A O 1
ATOM 740 N N . PHE A 1 97 ? 22.694 70.191 21.289 1.00 14.78 96 PHE A N 1
ATOM 741 C CA . PHE A 1 97 ? 21.525 71.075 21.107 1.00 14.44 96 PHE A CA 1
ATOM 742 C C . PHE A 1 97 ? 21.673 72.304 22.019 1.00 15.88 96 PHE A C 1
ATOM 743 O O . PHE A 1 97 ? 21.599 73.460 21.601 1.00 16.75 96 PHE A O 1
ATOM 751 N N . GLY A 1 98 ? 21.975 72.043 23.277 1.00 16.73 97 GLY A N 1
ATOM 752 C CA . GLY A 1 98 ? 22.127 73.144 24.241 1.00 17.09 97 GLY A CA 1
ATOM 753 C C . GLY A 1 98 ? 23.331 74.015 23.957 1.00 17.30 97 GLY A C 1
ATOM 754 O O . GLY A 1 98 ? 23.268 75.251 24.003 1.00 18.96 97 GLY A O 1
ATOM 755 N N . HIS A 1 99 ? 24.448 73.360 23.685 1.00 17.06 98 HIS A N 1
ATOM 756 C CA . HIS A 1 99 ? 25.721 74.042 23.508 1.00 16.27 98 HIS A CA 1
ATOM 757 C C . HIS A 1 99 ? 25.693 74.977 22.314 1.00 16.57 98 HIS A C 1
ATOM 758 O O . HIS A 1 99 ? 26.296 76.050 22.372 1.00 18.68 98 HIS A O 1
ATOM 765 N N . PHE A 1 100 ? 24.995 74.570 21.222 1.00 15.34 99 PHE A N 1
ATOM 766 C CA . PHE A 1 100 ? 25.008 75.312 19.970 1.00 17.10 99 PHE A CA 1
ATOM 767 C C . PHE A 1 100 ? 23.754 76.155 19.790 1.00 16.33 99 PHE A C 1
ATOM 768 O O . PHE A 1 100 ? 23.567 76.823 18.771 1.00 19.11 99 PHE A O 1
ATOM 776 N N . GLY A 1 101 ? 22.868 76.068 20.774 1.00 16.75 100 GLY A N 1
ATOM 777 C CA . GLY A 1 101 ? 21.646 76.879 20.797 1.00 17.02 100 GLY A CA 1
ATOM 778 C C . GLY A 1 101 ? 20.580 76.466 19.788 1.00 16.87 100 GLY A C 1
ATOM 779 O O . GLY A 1 101 ? 19.796 77.291 19.295 1.00 19.84 100 GLY A O 1
ATOM 780 N N . LEU A 1 102 ? 20.572 75.171 19.478 1.00 15.11 101 LEU A N 1
ATOM 781 C CA . LEU A 1 102 ? 19.549 74.609 18.580 1.00 13.76 101 LEU A CA 1
ATOM 782 C C . LEU A 1 102 ? 18.412 74.025 19.409 1.00 13.72 101 LEU A C 1
ATOM 783 O O . LEU A 1 102 ? 18.613 73.615 20.555 1.00 15.12 101 LEU A O 1
ATOM 788 N N . THR A 1 103 ? 17.214 74.004 18.829 1.00 13.02 102 THR A N 1
ATOM 789 C CA . THR A 1 103 ? 16.015 73.641 19.542 1.00 13.87 102 THR A CA 1
ATOM 790 C C . THR A 1 103 ? 15.402 72.341 19.062 1.00 13.34 102 THR A C 1
ATOM 791 O O . THR A 1 103 ? 14.995 72.232 17.908 1.00 13.46 102 THR A O 1
ATOM 795 N N . PRO A 1 104 ? 15.313 71.349 19.954 1.00 13.60 103 PRO A N 1
ATOM 796 C CA . PRO A 1 104 ? 14.684 70.090 19.615 1.00 13.82 103 PRO A CA 1
ATOM 797 C C . PRO A 1 104 ? 13.197 70.228 19.649 1.00 14.96 103 PRO A C 1
ATOM 798 O O . PRO A 1 104 ? 12.639 70.875 20.534 1.00 17.08 103 PRO A O 1
ATOM 802 N N . VAL A 1 105 ? 12.559 69.652 18.647 1.00 13.91 104 VAL A N 1
ATOM 803 C CA . VAL A 1 105 ? 11.083 69.613 18.518 1.00 14.72 104 VAL A CA 1
ATOM 804 C C . VAL A 1 105 ? 10.672 68.157 18.384 1.00 14.38 104 VAL A C 1
ATOM 805 O O . VAL A 1 105 ? 11.309 67.407 17.653 1.00 13.09 104 VAL A O 1
ATOM 809 N N . PRO A 1 106 ? 9.637 67.720 19.110 1.00 12.90 105 PRO A N 1
ATOM 810 C CA . PRO A 1 106 ? 9.222 66.307 18.962 1.00 12.44 105 PRO A CA 1
ATOM 811 C C . PRO A 1 106 ? 8.769 65.938 17.542 1.00 12.79 105 PRO A C 1
ATOM 812 O O . PRO A 1 106 ? 7.999 66.665 16.882 1.00 13.27 105 PRO A O 1
ATOM 816 N N . ALA A 1 107 ? 9.265 64.787 17.104 1.00 11.14 106 ALA A N 1
ATOM 817 C CA . ALA A 1 107 ? 8.892 64.193 15.822 1.00 11.00 106 ALA A CA 1
ATOM 818 C C . ALA A 1 107 ? 7.607 63.374 15.988 1.00 11.28 106 ALA A C 1
ATOM 819 O O . ALA A 1 107 ? 7.178 63.068 17.112 1.00 13.00 106 ALA A O 1
ATOM 821 N N . GLN A 1 108 ? 7.049 62.956 14.855 1.00 11.64 107 GLN A N 1
ATOM 822 C CA . GLN A 1 108 ? 5.772 62.188 14.867 1.00 12.65 107 GLN A CA 1
ATOM 823 C C . GLN A 1 108 ? 5.950 60.681 14.986 1.00 13.98 107 GLN A C 1
ATOM 824 O O . GLN A 1 108 ? 5.169 60.020 15.669 1.00 17.45 107 GLN A O 1
ATOM 830 N N . THR A 1 109 ? 6.996 60.150 14.341 1.00 12.77 108 THR A N 1
ATOM 831 C CA . THR A 1 109 ? 7.184 58.706 14.225 1.00 12.49 108 THR A CA 1
ATOM 832 C C . THR A 1 109 ? 8.419 58.126 14.870 1.00 13.51 108 THR A C 1
ATOM 833 O O . THR A 1 109 ? 8.585 56.899 14.935 1.00 15.35 108 THR A O 1
ATOM 837 N N . VAL A 1 110 ? 9.301 59.009 15.331 1.00 11.91 109 VAL A N 1
ATOM 838 C CA . VAL A 1 110 ? 10.558 58.612 15.929 1.00 13.16 109 VAL A CA 1
ATOM 839 C C . VAL A 1 110 ? 10.796 59.419 17.195 1.00 12.26 109 VAL A C 1
ATOM 840 O O . VAL A 1 110 ? 10.182 60.474 17.382 1.00 13.49 109 VAL A O 1
ATOM 844 N N . ASP A 1 111 ? 11.699 58.940 18.049 1.00 12.65 110 ASP A N 1
ATOM 845 C CA . ASP A 1 111 ? 12.032 59.650 19.289 1.00 15.16 110 ASP A CA 1
ATOM 846 C C . ASP A 1 111 ? 13.206 60.581 19.163 1.00 12.47 110 ASP A C 1
ATOM 847 O O . ASP A 1 111 ? 13.476 61.376 20.075 1.00 13.40 110 ASP A O 1
ATOM 852 N N . ALA A 1 112 ? 13.892 60.505 18.024 1.00 12.07 111 ALA A N 1
ATOM 853 C CA . ALA A 1 112 ? 14.918 61.488 17.687 1.00 10.98 111 ALA A CA 1
ATOM 854 C C . ALA A 1 112 ? 14.206 62.817 17.387 1.00 9.64 111 ALA A C 1
ATOM 855 O O . ALA A 1 112 ? 13.187 62.826 16.710 1.00 11.27 111 ALA A O 1
ATOM 857 N N . PRO A 1 113 ? 14.756 63.945 17.856 1.00 10.71 112 PRO A N 1
ATOM 858 C CA . PRO A 1 113 ? 14.060 65.220 17.665 1.00 9.95 112 PRO A CA 1
ATOM 859 C C . PRO A 1 113 ? 14.306 65.860 16.277 1.00 10.53 112 PRO A C 1
ATOM 860 O O . PRO A 1 113 ? 15.345 65.661 15.626 1.00 10.69 112 PRO A O 1
ATOM 864 N N . LEU A 1 114 ? 13.327 66.652 15.862 1.00 11.14 113 LEU A N 1
ATOM 865 C CA . LEU A 1 114 ? 13.492 67.568 14.744 1.00 11.23 113 LEU A CA 1
ATOM 866 C C . LEU A 1 114 ? 14.310 68.766 15.234 1.00 10.49 113 LEU A C 1
ATOM 867 O O . LEU A 1 114 ? 14.376 69.029 16.427 1.00 11.15 113 LEU A O 1
ATOM 872 N N . VAL A 1 115 ? 14.942 69.450 14.304 1.00 11.35 114 VAL A N 1
ATOM 873 C CA . VAL A 1 115 ? 15.694 70.671 14.602 1.00 10.40 114 VAL A CA 1
ATOM 874 C C . VAL A 1 115 ? 14.940 71.904 14.080 1.00 9.85 114 VAL A C 1
ATOM 875 O O . VAL A 1 115 ? 14.796 72.097 12.875 1.00 11.26 114 VAL A O 1
ATOM 879 N N . ARG A 1 116 ? 14.469 72.729 14.994 1.00 12.48 115 ARG A N 1
ATOM 880 C CA . ARG A 1 116 ? 13.645 73.885 14.609 1.00 12.85 115 ARG A CA 1
ATOM 881 C C . ARG A 1 116 ? 14.294 74.792 13.578 1.00 13.44 115 ARG A C 1
ATOM 882 O O . ARG A 1 116 ? 13.647 75.242 12.655 1.00 14.00 115 ARG A O 1
ATOM 890 N N . GLN A 1 117 ? 15.575 75.043 13.778 1.00 11.73 116 GLN A N 1
ATOM 891 C CA . GLN A 1 117 ? 16.332 75.982 12.968 1.00 12.90 116 GLN A CA 1
ATOM 892 C C . GLN A 1 117 ? 16.692 75.462 11.574 1.00 11.48 116 GLN A C 1
ATOM 893 O O . GLN A 1 117 ? 17.174 76.231 10.723 1.00 13.01 116 GLN A O 1
ATOM 899 N N . CYS A 1 118 ? 16.506 74.159 11.356 1.00 11.98 117 CYS A N 1
ATOM 900 C CA . CYS A 1 118 ? 16.730 73.612 10.027 1.00 11.88 117 CYS A CA 1
ATOM 901 C C . CYS A 1 118 ? 15.490 73.727 9.128 1.00 12.21 117 CYS A C 1
ATOM 902 O O . CYS A 1 118 ? 14.353 73.499 9.525 1.00 15.08 117 CYS A O 1
ATOM 905 N N . TRP A 1 119 ? 15.767 74.053 7.881 1.00 11.43 118 TRP A N 1
ATOM 906 C CA . TRP A 1 119 ? 14.737 74.269 6.851 1.00 11.16 118 TRP A CA 1
ATOM 907 C C . TRP A 1 119 ? 13.873 73.036 6.612 1.00 11.42 118 TRP A C 1
ATOM 908 O O . TRP A 1 119 ? 12.655 73.135 6.488 1.00 12.51 118 TRP A O 1
ATOM 919 N N . ALA A 1 120 ? 14.522 71.877 6.534 1.00 10.62 119 ALA A N 1
ATOM 920 C CA . ALA A 1 120 ? 13.807 70.608 6.323 1.00 9.21 119 ALA A CA 1
ATOM 921 C C . ALA A 1 120 ? 14.218 69.601 7.376 1.00 10.42 119 ALA A C 1
ATOM 922 O O . ALA A 1 120 ? 15.374 69.577 7.836 1.00 10.32 119 ALA A O 1
ATOM 924 N N . ASN A 1 121 ? 13.246 68.782 7.776 1.00 9.39 120 ASN A N 1
ATOM 925 C CA . ASN A 1 121 ? 13.494 67.674 8.695 1.00 9.21 120 ASN A CA 1
ATOM 926 C C . ASN A 1 121 ? 12.789 66.431 8.148 1.00 9.33 120 ASN A C 1
ATOM 927 O O . ASN A 1 121 ? 11.583 66.462 7.887 1.00 11.08 120 ASN A O 1
ATOM 932 N N . LEU A 1 122 ? 13.568 65.376 7.934 1.00 8.73 121 LEU A N 1
ATOM 933 C CA . LEU A 1 122 ? 13.058 64.101 7.392 1.00 9.06 121 LEU A CA 1
ATOM 934 C C . LEU A 1 122 ? 13.223 63.007 8.468 1.00 9.72 121 LEU A C 1
ATOM 935 O O . LEU A 1 122 ? 14.337 62.642 8.826 1.00 10.34 121 LEU A O 1
ATOM 940 N N . GLU A 1 123 ? 12.102 62.554 9.006 1.00 8.75 122 GLU A N 1
ATOM 941 C CA . GLU A 1 123 ? 12.086 61.485 9.996 1.00 8.66 122 GLU A CA 1
ATOM 942 C C . GLU A 1 123 ? 12.396 60.165 9.286 1.00 7.83 122 GLU A C 1
ATOM 943 O O . GLU A 1 123 ? 11.788 59.877 8.253 1.00 9.33 122 GLU A O 1
ATOM 949 N N . CYS A 1 124 ? 13.343 59.396 9.831 1.00 8.10 123 CYS A N 1
ATOM 950 C CA . CYS A 1 124 ? 13.814 58.158 9.209 1.00 8.71 123 CYS A CA 1
ATOM 951 C C . CYS A 1 124 ? 13.892 56.990 10.152 1.00 9.62 123 CYS A C 1
ATOM 952 O O . CYS A 1 124 ? 14.174 57.124 11.328 1.00 10.10 123 CYS A O 1
ATOM 955 N N A ARG A 1 125 ? 13.655 55.819 9.580 0.50 8.90 124 ARG A N 1
ATOM 956 N N B ARG A 1 125 ? 13.612 55.814 9.599 0.50 9.34 124 ARG A N 1
ATOM 957 C CA A ARG A 1 125 ? 13.945 54.554 10.243 0.50 9.09 124 ARG A CA 1
ATOM 958 C CA B ARG A 1 125 ? 13.908 54.538 10.261 0.50 10.15 124 ARG A CA 1
ATOM 959 C C A ARG A 1 125 ? 14.982 53.785 9.464 0.50 9.08 124 ARG A C 1
ATOM 960 C C B ARG A 1 125 ? 14.971 53.788 9.475 0.50 9.60 124 ARG A C 1
ATOM 961 O O A ARG A 1 125 ? 14.991 53.785 8.227 0.50 9.61 124 ARG A O 1
ATOM 962 O O B ARG A 1 125 ? 14.980 53.801 8.239 0.50 9.79 124 ARG A O 1
ATOM 977 N N . VAL A 1 126 ? 15.851 53.120 10.214 1.00 9.86 125 VAL A N 1
ATOM 978 C CA . VAL A 1 126 ? 16.821 52.184 9.625 1.00 9.81 125 VAL A CA 1
ATOM 979 C C . VAL A 1 126 ? 16.076 50.937 9.187 1.00 10.54 125 VAL A C 1
ATOM 980 O O . VAL A 1 126 ? 15.398 50.272 10.005 1.00 14.81 125 VAL A O 1
ATOM 984 N N . VAL A 1 127 ? 16.120 50.673 7.874 1.00 10.01 126 VAL A N 1
ATOM 985 C CA . VAL A 1 127 ? 15.418 49.544 7.319 1.00 10.71 126 VAL A CA 1
ATOM 986 C C . VAL A 1 127 ? 16.317 48.378 6.985 1.00 9.45 126 VAL A C 1
ATOM 987 O O . VAL A 1 127 ? 15.884 47.236 7.025 1.00 10.08 126 VAL A O 1
ATOM 991 N N . ASP A 1 128 ? 17.578 48.667 6.659 1.00 9.98 127 ASP A N 1
ATOM 992 C CA . ASP A 1 128 ? 18.528 47.632 6.255 1.00 9.60 127 ASP A CA 1
ATOM 993 C C . ASP A 1 128 ? 19.909 47.987 6.752 1.00 10.66 127 ASP A C 1
ATOM 994 O O . ASP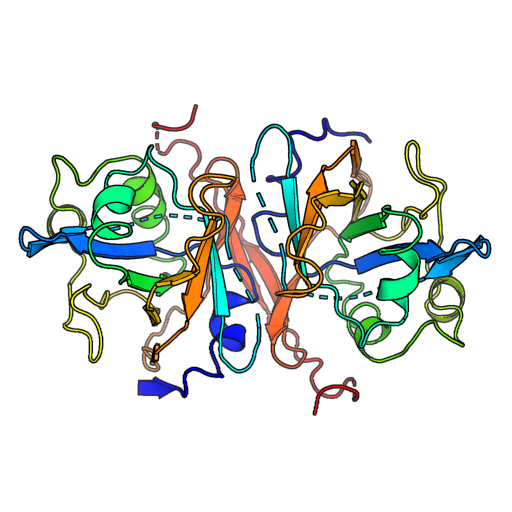 A 1 128 ? 20.503 48.981 6.318 1.00 10.71 127 ASP A O 1
ATOM 999 N N . ASP A 1 129 ? 20.384 47.182 7.709 1.00 9.77 128 ASP A N 1
ATOM 1000 C CA . ASP A 1 129 ? 21.744 47.348 8.249 1.00 10.36 128 ASP A CA 1
ATOM 1001 C C . ASP A 1 129 ? 22.716 46.271 7.721 1.00 9.26 128 ASP A C 1
ATOM 1002 O O . ASP A 1 129 ? 23.789 46.080 8.255 1.00 11.20 128 ASP A O 1
ATOM 1007 N N . GLY A 1 130 ? 22.312 45.614 6.646 1.00 10.09 129 GLY A N 1
ATOM 1008 C CA . GLY A 1 130 ? 23.111 44.524 6.070 1.00 10.20 129 GLY A CA 1
ATOM 1009 C C . GLY A 1 130 ? 24.541 44.886 5.685 1.00 10.36 129 GLY A C 1
ATOM 1010 O O . GLY A 1 130 ? 25.435 44.011 5.728 1.00 12.05 129 GLY A O 1
ATOM 1011 N N . TRP A 1 131 ? 24.760 46.157 5.319 1.00 9.83 130 TRP A N 1
ATOM 1012 C CA . TRP A 1 131 ? 26.069 46.660 4.916 1.00 10.12 130 TRP A CA 1
ATOM 1013 C C . TRP A 1 131 ? 26.648 47.654 5.914 1.00 8.50 130 TRP A C 1
ATOM 1014 O O . TRP A 1 131 ? 27.643 48.353 5.657 1.00 10.19 130 TRP A O 1
ATOM 1025 N N . ALA A 1 132 ? 26.094 47.643 7.134 1.00 10.15 131 ALA A N 1
ATOM 1026 C CA . ALA A 1 132 ? 26.597 48.530 8.182 1.00 11.02 131 ALA A CA 1
ATOM 1027 C C . ALA A 1 132 ? 28.020 48.113 8.601 1.00 10.10 131 ALA A C 1
ATOM 1028 O O . ALA A 1 132 ? 28.914 4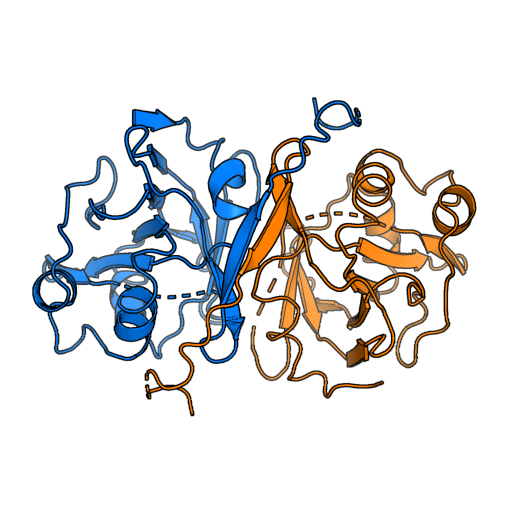8.939 8.769 1.00 12.78 131 ALA A O 1
ATOM 1030 N N . ARG A 1 133 ? 28.236 46.821 8.818 1.00 10.63 132 ARG A N 1
ATOM 1031 C CA . ARG A 1 133 ? 29.596 46.357 9.196 1.00 13.58 132 ARG A CA 1
ATOM 1032 C C . ARG A 1 133 ? 30.575 46.534 8.018 1.00 12.85 132 ARG A C 1
ATOM 1033 O O . ARG A 1 133 ? 31.692 47.007 8.178 1.00 16.24 132 ARG A O 1
ATOM 1036 N N . ARG A 1 134 ? 30.114 46.160 6.842 1.00 12.15 133 ARG A N 1
ATOM 1037 C CA . ARG A 1 134 ? 30.925 46.157 5.623 1.00 12.56 133 ARG A CA 1
ATOM 1038 C C . ARG A 1 134 ? 31.450 47.533 5.260 1.00 11.16 133 ARG A C 1
ATOM 1039 O O . ARG A 1 134 ? 32.622 47.688 4.900 1.00 12.46 133 ARG A O 1
ATOM 1047 N N . TYR A 1 135 ? 30.532 48.497 5.205 1.00 10.27 134 TYR A N 1
ATOM 1048 C CA . TYR A 1 135 ? 30.815 49.830 4.667 1.00 10.15 134 TYR A CA 1
ATOM 1049 C C . TYR A 1 135 ? 30.356 50.977 5.557 1.00 9.45 134 TYR A C 1
ATOM 1050 O O . TYR A 1 135 ? 30.441 52.134 5.148 1.00 10.00 134 TYR A O 1
ATOM 1059 N N . ASN A 1 136 ? 29.877 50.683 6.760 1.00 8.60 135 ASN A N 1
ATOM 1060 C CA . ASN A 1 136 ? 29.260 51.739 7.569 1.00 9.90 135 ASN A CA 1
ATOM 1061 C C . ASN A 1 136 ? 28.097 52.422 6.871 1.00 9.39 135 ASN A C 1
ATOM 1062 O O . ASN A 1 136 ? 27.781 53.592 7.144 1.00 9.48 135 ASN A O 1
ATOM 1067 N N . LEU A 1 137 ? 27.454 51.654 5.998 1.00 8.94 136 LEU A N 1
ATOM 1068 C CA . LEU A 1 137 ? 26.304 52.097 5.232 1.00 9.32 136 LEU A CA 1
ATOM 1069 C C . LEU A 1 137 ? 25.003 51.636 5.891 1.00 9.58 136 LEU A C 1
ATOM 1070 O O . LEU A 1 137 ? 24.813 50.464 6.234 1.00 10.66 136 LEU A O 1
ATOM 1075 N N . TRP A 1 138 ? 24.089 52.590 6.007 1.00 9.27 137 TRP A N 1
ATOM 1076 C CA . TRP A 1 138 ? 22.759 52.376 6.584 1.00 8.16 137 TRP A CA 1
ATOM 1077 C C . TRP A 1 138 ? 21.711 52.768 5.550 1.00 9.23 137 TRP A C 1
ATOM 1078 O O . TRP A 1 138 ? 21.836 53.796 4.916 1.00 10.73 137 TRP A O 1
ATOM 1089 N N . VAL A 1 139 ? 20.743 51.886 5.294 1.00 8.72 138 VAL A N 1
ATOM 1090 C CA . VAL A 1 139 ? 19.623 52.227 4.406 1.00 8.91 138 VAL A CA 1
ATOM 1091 C C . VAL A 1 139 ? 18.484 52.691 5.284 1.00 8.96 138 VAL A C 1
ATOM 1092 O O . VAL A 1 139 ? 18.043 51.950 6.190 1.00 9.45 138 VAL A O 1
ATOM 1096 N N . LEU A 1 140 ? 18.050 53.932 5.018 1.00 8.34 139 LEU A N 1
ATOM 1097 C CA . LEU A 1 140 ? 16.987 54.607 5.782 1.00 8.70 139 LEU A CA 1
ATOM 1098 C C . LEU A 1 140 ? 15.774 54.760 4.917 1.00 8.43 139 LEU A C 1
ATOM 1099 O O . LEU A 1 140 ? 15.916 54.997 3.712 1.00 10.21 139 LEU A O 1
ATOM 1104 N N . GLU A 1 141 ? 14.587 54.617 5.524 1.00 7.98 140 GLU A N 1
ATOM 1105 C CA . GLU A 1 141 ? 13.337 54.983 4.827 1.00 8.45 140 GLU A CA 1
ATOM 1106 C C . GLU A 1 141 ? 12.754 56.218 5.486 1.00 8.59 140 GLU A C 1
ATOM 1107 O O . GLU A 1 141 ? 12.563 56.251 6.692 1.00 9.11 140 GLU A O 1
ATOM 1113 N N . VAL A 1 142 ? 12.464 57.211 4.661 1.00 8.68 141 VAL A N 1
ATOM 1114 C CA . VAL A 1 142 ? 11.862 58.465 5.130 1.00 8.37 141 VAL A CA 1
ATOM 1115 C C . VAL A 1 142 ? 10.415 58.187 5.452 1.00 9.14 141 VAL A C 1
ATOM 1116 O O . VAL A 1 142 ? 9.642 57.649 4.626 1.00 10.56 141 VAL A O 1
ATOM 1120 N N . GLN A 1 143 ? 10.050 58.550 6.673 1.00 9.12 142 GLN A N 1
ATOM 1121 C CA . GLN A 1 143 ? 8.667 58.408 7.189 1.00 9.47 142 GLN A CA 1
ATOM 1122 C C . GLN A 1 143 ? 7.797 59.642 7.041 1.00 8.50 142 GLN A C 1
ATOM 1123 O O . GLN A 1 143 ? 6.612 59.544 6.750 1.00 10.91 142 GLN A O 1
ATOM 1129 N N . ARG A 1 144 ? 8.394 60.794 7.317 1.00 9.01 143 ARG A N 1
ATOM 1130 C CA . ARG A 1 144 ? 7.710 62.097 7.324 1.00 9.62 143 ARG A CA 1
ATOM 1131 C C . ARG A 1 144 ? 8.685 63.193 6.898 1.00 9.59 143 ARG A C 1
ATOM 1132 O O . ARG A 1 144 ? 9.893 63.063 7.156 1.00 10.30 143 ARG A O 1
ATOM 1140 N N . ILE A 1 145 ? 8.173 64.243 6.258 1.00 10.34 144 ILE A N 1
ATOM 1141 C CA . ILE A 1 145 ? 8.981 65.405 5.876 1.00 9.99 144 ILE A CA 1
ATOM 1142 C C . ILE A 1 145 ? 8.282 66.662 6.366 1.00 11.13 144 ILE A C 1
ATOM 1143 O O . ILE A 1 145 ? 7.132 66.869 6.077 1.00 12.73 144 ILE A O 1
ATOM 1148 N N . TRP A 1 146 ? 9.053 67.513 7.038 1.00 10.01 145 TRP A N 1
ATOM 1149 C CA . TRP A 1 146 ? 8.618 68.808 7.500 1.00 11.26 145 TRP A CA 1
ATOM 1150 C C . TRP A 1 146 ? 9.458 69.897 6.883 1.00 11.72 145 TRP A C 1
ATOM 1151 O O . TRP A 1 146 ? 10.663 69.823 6.921 1.00 12.49 145 TRP A O 1
ATOM 1162 N N . ILE A 1 147 ? 8.795 70.939 6.383 1.00 12.22 146 ILE A N 1
ATOM 1163 C CA . ILE A 1 147 ? 9.470 72.092 5.783 1.00 12.12 146 ILE A CA 1
ATOM 1164 C C . ILE A 1 147 ? 9.051 73.381 6.443 1.00 13.16 146 ILE A C 1
ATOM 1165 O O . ILE A 1 147 ? 7.871 73.637 6.622 1.00 14.50 146 ILE A O 1
ATOM 1170 N N . ASP A 1 148 ? 10.045 74.216 6.752 1.00 12.80 147 ASP A N 1
ATOM 1171 C CA . ASP A 1 148 ? 9.801 75.573 7.258 1.00 13.75 147 ASP A CA 1
ATOM 1172 C C . ASP A 1 148 ? 9.564 76.501 6.070 1.00 13.53 147 ASP A C 1
ATOM 1173 O O . ASP A 1 148 ? 10.468 77.123 5.547 1.00 14.72 147 ASP A O 1
ATOM 1178 N N . THR A 1 149 ? 8.305 76.542 5.630 1.00 14.52 148 THR A N 1
ATOM 1179 C CA . THR A 1 149 ? 7.953 77.230 4.390 1.00 15.34 148 THR A CA 1
ATOM 1180 C C . THR A 1 149 ? 8.010 78.738 4.534 1.00 14.30 148 THR A C 1
ATOM 1181 O O . THR A 1 149 ? 7.989 79.449 3.542 1.00 16.45 148 THR A O 1
ATOM 1185 N N . ALA A 1 150 ? 8.097 79.207 5.764 1.00 15.26 149 ALA A N 1
ATOM 1186 C CA . ALA A 1 150 ? 8.190 80.651 6.054 1.00 15.50 149 ALA A CA 1
ATOM 1187 C C . ALA A 1 150 ? 9.616 81.175 6.051 1.00 15.58 149 ALA A C 1
ATOM 1188 O O . ALA A 1 150 ? 9.860 82.385 6.033 1.00 17.75 149 ALA A O 1
ATOM 1190 N N . ARG A 1 151 ? 10.571 80.255 6.080 1.00 15.80 150 ARG A N 1
ATOM 1191 C CA . ARG A 1 151 ? 11.972 80.661 6.249 1.00 14.59 150 ARG A CA 1
ATOM 1192 C C . ARG A 1 151 ? 12.423 81.547 5.107 1.00 16.03 150 ARG A C 1
ATOM 1193 O O . ARG A 1 151 ? 12.163 81.264 3.927 1.00 18.77 150 ARG A O 1
ATOM 1201 N N . LYS A 1 152 ? 13.130 82.611 5.475 1.00 17.45 151 LYS A N 1
ATOM 1202 C CA . LYS A 1 152 ? 13.567 83.567 4.453 1.00 18.74 151 LYS A CA 1
ATOM 1203 C C . LYS A 1 152 ? 14.838 83.119 3.759 1.00 17.00 151 LYS A C 1
ATOM 1204 O O . LYS A 1 152 ? 14.939 83.114 2.533 1.00 19.32 151 LYS A O 1
ATOM 1210 N N . GLU A 1 153 ? 15.814 82.705 4.546 1.00 16.48 152 GLU A N 1
ATOM 1211 C CA . GLU A 1 153 ? 17.047 82.138 3.988 1.00 14.08 152 GLU A CA 1
ATOM 1212 C C . GLU A 1 153 ? 16.856 80.654 3.772 1.00 15.04 152 GLU A C 1
ATOM 1213 O O . GLU A 1 153 ? 16.560 79.908 4.718 1.00 15.52 152 GLU A O 1
ATOM 1219 N N . THR A 1 154 ? 16.956 80.252 2.509 1.00 14.32 153 THR A N 1
ATOM 1220 C CA . THR A 1 154 ? 16.739 78.852 2.133 1.00 15.13 153 THR A CA 1
ATOM 1221 C C . THR A 1 154 ? 17.866 78.241 1.318 1.00 14.55 153 THR A C 1
ATOM 1222 O O . THR A 1 154 ? 17.755 77.125 0.864 1.00 15.16 153 THR A O 1
ATOM 1226 N N . ARG A 1 155 ? 18.985 78.956 1.145 1.00 13.41 154 ARG A N 1
ATOM 1227 C CA . ARG A 1 155 ? 20.094 78.394 0.374 1.00 12.74 154 ARG A CA 1
ATOM 1228 C C . ARG A 1 155 ? 20.788 77.287 1.138 1.00 12.12 154 ARG A C 1
ATOM 1229 O O . ARG A 1 155 ? 21.201 77.443 2.283 1.00 12.50 154 ARG A O 1
ATOM 1237 N N . LEU A 1 156 ? 20.889 76.159 0.465 1.00 12.19 155 LEU A N 1
ATOM 1238 C CA . LEU A 1 156 ? 21.577 75.004 1.013 1.00 11.69 155 LEU A CA 1
ATOM 1239 C C . LEU A 1 156 ? 23.063 75.108 0.723 1.00 12.80 155 LEU A C 1
ATOM 1240 O O . LEU A 1 156 ? 23.499 75.884 -0.145 1.00 13.15 155 LEU A O 1
ATOM 1245 N N . ILE A 1 157 ? 23.830 74.324 1.477 1.00 11.79 156 ILE A N 1
ATOM 1246 C CA . ILE A 1 157 ? 25.276 74.266 1.322 1.00 10.68 156 ILE A CA 1
ATOM 1247 C C . ILE A 1 157 ? 25.708 72.827 1.098 1.00 10.11 156 ILE A C 1
ATOM 1248 O O . ILE A 1 157 ? 25.070 71.897 1.575 1.00 11.69 156 ILE A O 1
ATOM 1253 N N . HIS A 1 158 ? 26.753 72.679 0.289 1.00 10.16 157 HIS A N 1
ATOM 1254 C CA . HIS A 1 158 ? 27.248 71.394 -0.144 1.00 10.20 157 HIS A CA 1
ATOM 1255 C C . HIS A 1 158 ? 28.717 71.257 0.174 1.00 11.55 157 HIS A C 1
ATOM 1256 O O . HIS A 1 158 ? 29.535 72.128 -0.201 1.00 12.25 157 HIS A O 1
ATOM 1263 N N . HIS A 1 159 ? 29.073 70.178 0.869 1.00 11.86 158 HIS A N 1
ATOM 1264 C CA . HIS A 1 159 ? 30.470 70.021 1.276 1.00 10.78 158 HIS A CA 1
ATOM 1265 C C . HIS A 1 159 ? 31.335 69.527 0.125 1.00 11.76 158 HIS A C 1
ATOM 1266 O O . HIS A 1 159 ? 31.033 68.510 -0.511 1.00 11.87 158 HIS A O 1
ATOM 1273 N N . GLN A 1 160 ? 32.421 70.271 -0.118 1.00 11.17 159 GLN A N 1
ATOM 1274 C CA . GLN A 1 160 ? 33.400 69.928 -1.126 1.00 12.62 159 GLN A CA 1
ATOM 1275 C C . GLN A 1 160 ? 34.650 69.318 -0.510 1.00 12.40 159 GLN A C 1
ATOM 1276 O O . GLN A 1 160 ? 35.677 69.202 -1.164 1.00 13.81 159 GLN A O 1
ATOM 1282 N N . GLY A 1 161 ? 34.545 68.979 0.773 1.00 11.83 160 GLY A N 1
ATOM 1283 C CA . GLY A 1 161 ? 35.670 68.457 1.554 1.00 11.84 160 GLY A CA 1
ATOM 1284 C C . GLY A 1 161 ? 36.429 69.542 2.296 1.00 13.94 160 GLY A C 1
ATOM 1285 O O . GLY A 1 161 ? 36.451 70.713 1.901 1.00 12.98 160 GLY A O 1
ATOM 1286 N N . ASP A 1 162 ? 37.015 69.127 3.407 1.00 13.59 161 ASP A N 1
ATOM 1287 C CA . ASP A 1 162 ? 37.938 69.960 4.173 1.00 14.72 161 ASP A CA 1
ATOM 1288 C C . ASP A 1 162 ? 37.327 71.266 4.660 1.00 13.21 161 ASP A C 1
ATOM 1289 O O . ASP A 1 162 ? 38.015 72.251 4.886 1.00 14.64 161 ASP A O 1
ATOM 1294 N N . GLY A 1 163 ? 36.017 71.257 4.844 1.00 13.18 162 GLY A N 1
ATOM 1295 C CA . GLY A 1 163 ? 35.366 72.432 5.377 1.00 13.73 162 GLY A CA 1
ATOM 1296 C C . GLY A 1 163 ? 35.038 73.519 4.383 1.00 13.25 162 GLY A C 1
ATOM 1297 O O . GLY A 1 163 ? 34.594 74.601 4.745 1.00 14.28 162 GLY A O 1
ATOM 1298 N N A ARG A 1 164 ? 35.230 73.213 3.110 0.50 12.64 163 ARG A N 1
ATOM 1299 N N B ARG A 1 164 ? 35.227 73.206 3.114 0.50 12.71 163 ARG A N 1
ATOM 1300 C CA A ARG A 1 164 ? 34.807 74.104 2.021 0.50 13.49 163 ARG A CA 1
ATOM 1301 C CA B ARG A 1 164 ? 34.774 74.081 2.038 0.50 13.66 163 ARG A CA 1
ATOM 1302 C C A ARG A 1 164 ? 33.421 73.693 1.523 0.50 12.16 163 ARG A C 1
ATOM 1303 C C B ARG A 1 164 ? 33.384 73.682 1.575 0.50 12.24 163 ARG A C 1
ATOM 1304 O O A ARG A 1 164 ? 33.155 72.518 1.320 0.50 13.57 163 ARG A O 1
ATOM 1305 O O B ARG A 1 164 ? 33.080 72.509 1.434 0.50 13.68 163 ARG A O 1
ATOM 1320 N N . PHE A 1 165 ? 32.561 74.681 1.332 1.00 13.59 164 PHE A N 1
ATOM 1321 C CA . PHE A 1 165 ? 31.194 74.481 0.857 1.00 13.45 164 PHE A CA 1
ATOM 1322 C C . PHE A 1 165 ? 30.883 75.338 -0.346 1.00 12.37 164 PHE A C 1
ATOM 1323 O O . PHE A 1 165 ? 31.324 76.508 -0.455 1.00 14.75 164 PHE A O 1
ATOM 1331 N N . SER A 1 166 ? 30.074 74.790 -1.240 1.00 12.00 165 SER A N 1
ATOM 1332 C CA . SER A 1 166 ? 29.369 75.629 -2.222 1.00 12.26 165 SER A CA 1
ATOM 1333 C C . SER A 1 166 ? 28.017 76.028 -1.614 1.00 11.40 165 SER A C 1
ATOM 1334 O O . SER A 1 166 ? 27.350 75.206 -0.948 1.00 14.36 165 SER A O 1
ATOM 1337 N N . VAL A 1 167 ? 27.595 77.258 -1.887 1.00 11.01 166 VAL A N 1
ATOM 1338 C CA . VAL A 1 167 ? 26.312 77.794 -1.460 1.00 11.00 166 VAL A CA 1
ATOM 1339 C C . VAL A 1 167 ? 25.426 77.901 -2.711 1.00 11.89 166 VAL A C 1
ATOM 1340 O O . VAL A 1 167 ? 25.835 78.397 -3.751 1.00 12.41 166 VAL A O 1
ATOM 1344 N N . ASP A 1 168 ? 24.201 77.420 -2.609 1.00 12.62 167 ASP A N 1
ATOM 1345 C CA . ASP A 1 168 ? 23.306 77.503 -3.767 1.00 12.17 167 ASP A CA 1
ATOM 1346 C C . ASP A 1 168 ? 23.193 78.929 -4.298 1.00 12.53 167 ASP A C 1
ATOM 1347 O O . ASP A 1 168 ? 23.034 79.887 -3.552 1.00 14.83 167 ASP A O 1
ATOM 1352 N N . GLY A 1 169 ? 23.244 79.009 -5.624 1.00 13.20 168 GLY A N 1
ATOM 1353 C CA . GLY A 1 169 ? 23.026 80.223 -6.394 1.00 14.41 168 GLY A CA 1
ATOM 1354 C C . GLY A 1 169 ? 21.674 80.186 -7.058 1.00 15.82 168 GLY A C 1
ATOM 1355 O O . GLY A 1 169 ? 20.668 79.781 -6.471 1.00 19.13 168 GLY A O 1
ATOM 1356 N N . ASP A 1 170 ? 21.674 80.483 -8.339 1.00 18.11 169 ASP A N 1
ATOM 1357 C CA . ASP A 1 170 ? 20.419 80.419 -9.096 1.00 19.04 169 ASP A CA 1
ATOM 1358 C C . ASP A 1 170 ? 19.945 78.996 -9.319 1.00 17.98 169 ASP A C 1
ATOM 1359 O O . ASP A 1 170 ? 20.711 78.060 -9.182 1.00 16.61 169 ASP A O 1
ATOM 1364 N N . THR A 1 171 ? 18.649 78.865 -9.578 1.00 18.57 170 THR A N 1
ATOM 1365 C CA . THR A 1 171 ? 18.039 77.596 -9.972 1.00 18.74 170 THR A CA 1
ATOM 1366 C C . THR A 1 171 ? 17.674 77.650 -11.440 1.00 17.89 170 THR A C 1
ATOM 1367 O O . THR A 1 171 ? 17.060 78.607 -11.917 1.00 21.77 170 THR A O 1
ATOM 1371 N N . LEU A 1 172 ? 18.030 76.587 -12.129 1.00 15.09 171 LEU A N 1
ATOM 1372 C CA . LEU A 1 172 ? 17.587 76.317 -13.506 1.00 15.42 171 LEU A CA 1
ATOM 1373 C C . LEU A 1 172 ? 16.366 75.436 -13.454 1.00 16.80 171 LEU A C 1
ATOM 1374 O O . LEU A 1 172 ? 16.326 74.487 -12.694 1.00 19.57 171 LEU A O 1
ATOM 1379 N N . ASP A 1 173 ? 15.348 75.742 -14.243 1.00 16.22 172 ASP A N 1
ATOM 1380 C CA . ASP A 1 173 ? 14.162 74.868 -14.263 1.00 15.69 172 ASP A CA 1
ATOM 1381 C C . ASP A 1 173 ? 13.995 74.329 -15.667 1.00 14.18 172 ASP A C 1
ATOM 1382 O O . ASP A 1 173 ? 13.492 75.006 -16.562 1.00 17.30 172 ASP A O 1
ATOM 1387 N N . LEU A 1 174 ? 14.507 73.118 -15.856 1.00 12.98 173 LEU A N 1
ATOM 1388 C CA . LEU A 1 174 ? 14.474 72.411 -17.139 1.00 13.40 173 LEU A CA 1
ATOM 1389 C C . LEU A 1 174 ? 13.412 71.316 -17.131 1.00 13.32 173 LEU A C 1
ATOM 1390 O O . LEU A 1 174 ? 13.510 70.303 -17.837 1.00 12.82 173 LEU A O 1
ATOM 1395 N N . GLY A 1 175 ? 12.384 71.521 -16.311 1.00 13.13 174 GLY A N 1
ATOM 1396 C CA . GLY A 1 175 ? 11.321 70.534 -16.183 1.00 13.66 174 GLY A CA 1
ATOM 1397 C C . GLY A 1 175 ? 10.640 70.158 -17.484 1.00 12.95 174 GLY A C 1
ATOM 1398 O O . GLY A 1 175 ? 10.184 69.006 -17.661 1.00 13.59 174 GLY A O 1
ATOM 1399 N N . GLU A 1 176 ? 10.586 71.108 -18.397 1.00 14.54 175 GLU A N 1
ATOM 1400 C CA . GLU A 1 176 ? 9.963 70.869 -19.701 1.00 16.19 175 GLU A CA 1
ATOM 1401 C C . GLU A 1 176 ? 10.688 69.765 -20.474 1.00 16.41 175 GLU A C 1
ATOM 1402 O O . GLU A 1 176 ? 10.089 69.077 -21.313 1.00 19.27 175 GLU A O 1
ATOM 1408 N N . ARG A 1 177 ? 11.964 69.577 -20.151 1.00 15.15 176 ARG A N 1
ATOM 1409 C CA . ARG A 1 177 ? 12.817 68.604 -20.855 1.00 15.05 176 ARG A CA 1
ATOM 1410 C C . ARG A 1 177 ? 12.729 67.179 -20.260 1.00 13.62 176 ARG A C 1
ATOM 1411 O O . ARG A 1 177 ? 13.326 66.241 -20.802 1.00 13.20 176 ARG A O 1
ATOM 1427 N N . THR A 1 179 ? 10.936 64.587 -20.267 1.00 16.12 178 THR A N 1
ATOM 1428 C CA . THR A 1 179 ? 9.884 63.914 -21.021 1.00 16.39 178 THR A CA 1
ATOM 1429 C C . THR A 1 179 ? 9.690 62.436 -20.654 1.00 19.39 178 THR A C 1
ATOM 1430 O O . THR A 1 179 ? 8.621 61.871 -20.844 1.00 20.05 178 THR A O 1
ATOM 1434 N N . LYS A 1 180 ? 10.751 61.829 -20.144 1.00 18.10 179 LYS A N 1
ATOM 1435 C CA . LYS A 1 180 ? 10.764 60.420 -19.723 1.00 20.62 179 LYS A CA 1
ATOM 1436 C C . LYS A 1 180 ? 10.231 60.258 -18.282 1.00 22.94 179 LYS A C 1
ATOM 1437 O O . LYS A 1 180 ? 9.897 59.151 -17.845 1.00 25.73 179 LYS A O 1
ATOM 1443 N N . TRP A 1 181 ? 10.115 61.367 -17.553 1.00 23.00 180 TRP A N 1
ATOM 1444 C CA . TRP A 1 181 ? 9.958 61.321 -16.060 1.00 24.00 180 TRP A CA 1
ATOM 1445 C C . TRP A 1 181 ? 8.768 62.099 -15.530 1.00 27.36 180 TRP A C 1
ATOM 1446 O O . TRP A 1 181 ? 8.790 62.607 -14.410 1.00 28.39 180 TRP A O 1
ATOM 1457 N N . ARG A 1 182 ? 7.741 62.179 -16.351 1.00 29.67 181 ARG A N 1
ATOM 1458 C CA . ARG A 1 182 ? 6.505 62.872 -15.947 1.00 32.21 181 ARG A CA 1
ATOM 1459 C C . ARG A 1 182 ? 5.871 62.174 -14.730 1.00 33.59 181 ARG A C 1
ATOM 1460 O O . ARG A 1 182 ? 5.181 62.832 -13.924 1.00 35.41 181 ARG A O 1
ATOM 1468 N N . ASN B 1 4 ? 45.177 67.831 -16.550 1.00 29.88 3 ASN B N 1
ATOM 1469 C CA . ASN B 1 4 ? 45.855 67.708 -15.239 1.00 27.59 3 ASN B CA 1
ATOM 1470 C C . ASN B 1 4 ? 45.255 66.532 -14.490 1.00 23.56 3 ASN B C 1
ATOM 1471 O O . ASN B 1 4 ? 44.125 66.140 -14.732 1.00 22.39 3 ASN B O 1
ATOM 1473 N N . GLU B 1 5 ? 46.077 65.948 -13.648 1.00 24.02 4 GLU B N 1
ATOM 1474 C CA . GLU B 1 5 ? 45.716 64.736 -12.928 1.00 21.50 4 GLU B CA 1
ATOM 1475 C C . GLU B 1 5 ? 45.697 65.005 -11.444 1.00 21.87 4 GLU B C 1
ATOM 1476 O O . GLU B 1 5 ? 46.498 65.785 -10.914 1.00 23.84 4 GLU B O 1
ATOM 1482 N N . LEU B 1 6 ? 44.746 64.387 -10.776 1.00 16.91 5 LEU B N 1
ATOM 1483 C CA . LEU B 1 6 ? 44.685 64.431 -9.320 1.00 16.16 5 LEU B CA 1
ATOM 1484 C C . LEU B 1 6 ? 44.776 63.022 -8.803 1.00 16.04 5 LEU B C 1
ATOM 1485 O O . LEU B 1 6 ? 44.274 62.105 -9.446 1.00 17.02 5 LEU B O 1
ATOM 1490 N N . PRO B 1 7 ? 45.416 62.833 -7.643 1.00 16.10 6 PRO B N 1
ATOM 1491 C CA . PRO B 1 7 ? 45.380 61.513 -7.039 1.00 16.96 6 PRO B CA 1
ATOM 1492 C C . PRO B 1 7 ? 43.945 61.090 -6.760 1.00 14.69 6 PRO B C 1
ATOM 1493 O O . PRO B 1 7 ? 43.125 61.918 -6.383 1.00 15.93 6 PRO B O 1
ATOM 1497 N N . PRO B 1 8 ? 43.650 59.793 -6.932 1.00 14.44 7 PRO B N 1
ATOM 1498 C CA . PRO B 1 8 ? 42.248 59.372 -6.857 1.00 14.38 7 PRO B CA 1
ATOM 1499 C C . PRO B 1 8 ? 41.636 59.573 -5.463 1.00 13.94 7 PRO B C 1
ATOM 1500 O O . PRO B 1 8 ? 40.423 59.652 -5.323 1.00 12.60 7 PRO B O 1
ATOM 1504 N N . GLU B 1 9 ? 42.490 59.683 -4.445 1.00 13.96 8 GLU B N 1
ATOM 1505 C CA . GLU B 1 9 ? 42.043 59.952 -3.075 1.00 15.77 8 GLU B CA 1
ATOM 1506 C C . GLU B 1 9 ? 41.376 61.294 -2.953 1.00 14.00 8 GLU B C 1
ATOM 1507 O O . GLU B 1 9 ? 40.733 61.597 -1.939 1.00 15.55 8 GLU B O 1
ATOM 1513 N N A ASN B 1 10 ? 41.531 62.092 -4.005 0.50 15.07 9 ASN B N 1
ATOM 1514 N N B ASN B 1 10 ? 41.509 62.106 -3.997 0.50 15.29 9 ASN B N 1
ATOM 1515 C CA A ASN B 1 10 ? 40.914 63.433 -4.068 0.50 15.14 9 ASN B CA 1
ATOM 1516 C CA B ASN B 1 10 ? 40.857 63.439 -4.017 0.50 15.35 9 ASN B CA 1
ATOM 1517 C C A ASN B 1 10 ? 39.438 63.384 -4.492 0.50 13.06 9 ASN B C 1
ATOM 1518 C C B ASN B 1 10 ? 39.432 63.390 -4.543 0.50 13.28 9 ASN B C 1
ATOM 1519 O O A ASN B 1 10 ? 38.748 64.408 -4.522 0.50 12.22 9 ASN B O 1
ATOM 1520 O O B ASN B 1 10 ? 38.776 64.422 -4.729 0.50 12.59 9 ASN B O 1
ATOM 1529 N N . ALA B 1 11 ? 38.933 62.185 -4.752 1.00 11.91 10 ALA B N 1
ATOM 1530 C CA . ALA B 1 11 ? 37.570 62.039 -5.314 1.00 11.65 10 ALA B CA 1
ATOM 1531 C C . ALA B 1 11 ? 36.523 62.788 -4.509 1.00 10.23 10 ALA B C 1
ATOM 1532 O O . ALA B 1 11 ? 35.594 63.398 -5.076 1.00 11.32 10 ALA B O 1
ATOM 1534 N N . TYR B 1 12 ? 36.638 62.775 -3.176 1.00 11.01 11 TYR B N 1
ATOM 1535 C CA . TYR B 1 12 ? 35.632 63.451 -2.337 1.00 10.56 11 TYR B CA 1
ATOM 1536 C C . TYR B 1 12 ? 35.499 64.925 -2.661 1.00 10.93 11 TYR B C 1
ATOM 1537 O O . TYR B 1 12 ? 34.423 65.503 -2.527 1.00 11.84 11 TYR B O 1
ATOM 1546 N N A ARG B 1 13 ? 36.612 65.512 -3.087 0.50 11.54 12 ARG B N 1
ATOM 1547 N N B ARG B 1 13 ? 36.606 65.527 -3.080 0.50 11.79 12 ARG B N 1
ATOM 1548 C CA A ARG B 1 13 ? 36.682 66.954 -3.367 0.50 11.42 12 ARG B CA 1
ATOM 1549 C CA B ARG B 1 13 ? 36.639 66.977 -3.349 0.50 11.80 12 ARG B CA 1
ATOM 1550 C C A ARG B 1 13 ? 35.897 67.312 -4.630 0.50 10.51 12 ARG B C 1
ATOM 1551 C C B ARG B 1 13 ? 35.928 67.321 -4.660 0.50 10.82 12 ARG B C 1
ATOM 1552 O O A ARG B 1 13 ? 35.533 68.468 -4.834 0.50 13.91 12 ARG B O 1
ATOM 1553 O O B ARG B 1 13 ? 35.671 68.490 -4.951 0.50 15.35 12 ARG B O 1
ATOM 1568 N N . ILE B 1 14 ? 35.555 66.284 -5.393 1.00 12.03 13 ILE B N 1
ATOM 1569 C CA . ILE B 1 14 ? 34.795 66.440 -6.652 1.00 12.76 13 ILE B CA 1
ATOM 1570 C C . ILE B 1 14 ? 33.324 65.994 -6.445 1.00 12.39 13 ILE B C 1
ATOM 1571 O O . ILE B 1 14 ? 32.395 66.629 -6.909 1.00 12.89 13 ILE B O 1
ATOM 1576 N N . LEU B 1 15 ? 33.125 64.878 -5.750 1.00 11.75 14 LEU B N 1
ATOM 1577 C CA . LEU B 1 15 ? 31.801 64.227 -5.710 1.00 10.13 14 LEU B CA 1
ATOM 1578 C C . LEU B 1 15 ? 30.980 64.382 -4.423 1.00 10.53 14 LEU B C 1
ATOM 1579 O O . LEU B 1 15 ? 29.747 64.194 -4.443 1.00 11.60 14 LEU B O 1
ATOM 1584 N N . GLU B 1 16 ? 31.631 64.665 -3.291 1.00 11.93 15 GLU B N 1
ATOM 1585 C CA . GLU B 1 16 ? 30.876 64.773 -2.024 1.00 11.47 15 GLU B CA 1
ATOM 1586 C C . GLU B 1 16 ? 29.765 65.806 -2.082 1.00 12.69 15 GLU B C 1
ATOM 1587 O O . GLU B 1 16 ? 28.714 65.630 -1.455 1.00 14.49 15 GLU B O 1
ATOM 1593 N N . SER B 1 17 ? 29.982 66.869 -2.846 1.00 11.78 16 SER B N 1
ATOM 1594 C CA . SER B 1 17 ? 29.019 67.974 -2.892 1.00 10.22 16 SER B CA 1
ATOM 1595 C C . SER B 1 17 ? 27.753 67.657 -3.675 1.00 10.27 16 SER B C 1
ATOM 1596 O O . SER B 1 17 ? 26.828 68.458 -3.717 1.00 11.58 16 SER B O 1
ATOM 1599 N N . GLY B 1 18 ? 27.726 66.475 -4.262 1.00 10.87 17 GLY B N 1
ATOM 1600 C CA . GLY B 1 18 ? 26.516 66.025 -4.946 1.00 11.34 17 GLY B CA 1
ATOM 1601 C C . GLY B 1 18 ? 26.229 66.672 -6.299 1.00 10.33 17 GLY B C 1
ATOM 1602 O O . GLY B 1 18 ? 25.065 66.977 -6.611 1.00 11.17 17 GLY B O 1
ATOM 1603 N N . PRO B 1 19 ? 27.255 66.890 -7.125 1.00 9.68 18 PRO B N 1
ATOM 1604 C CA . PRO B 1 19 ? 26.955 67.388 -8.483 1.00 9.63 18 PRO B CA 1
ATOM 1605 C C . PRO B 1 19 ? 26.199 66.350 -9.277 1.00 9.61 18 PRO B C 1
ATOM 1606 O O . PRO B 1 19 ? 26.404 65.159 -9.102 1.00 9.54 18 PRO B O 1
ATOM 1610 N N . ILE B 1 20 ? 25.361 66.800 -10.202 1.00 10.36 19 ILE B N 1
ATOM 1611 C CA . ILE B 1 20 ? 24.848 65.866 -11.215 1.00 10.15 19 ILE B CA 1
ATOM 1612 C C . ILE B 1 20 ? 26.033 65.379 -12.032 1.00 9.72 19 ILE B C 1
ATOM 1613 O O . ILE B 1 20 ? 26.983 66.112 -12.290 1.00 10.54 19 ILE B O 1
ATOM 1618 N N . VAL B 1 21 ? 25.999 64.117 -12.427 1.00 9.22 20 VAL B N 1
ATOM 1619 C CA . VAL B 1 21 ? 27.064 63.560 -13.245 1.00 9.92 20 VAL B CA 1
ATOM 1620 C C . VAL B 1 21 ? 26.540 62.807 -14.471 1.00 9.92 20 VAL B C 1
ATOM 1621 O O . VAL B 1 21 ? 25.393 62.344 -14.508 1.00 9.39 20 VAL B O 1
ATOM 1625 N N . LEU B 1 22 ? 27.421 62.670 -15.445 1.00 9.99 21 LEU B N 1
ATOM 1626 C CA . LEU B 1 22 ? 27.221 61.742 -16.545 1.00 9.56 21 LEU B CA 1
ATOM 1627 C C . LEU B 1 22 ? 28.004 60.473 -16.266 1.00 9.13 21 LEU B C 1
ATOM 1628 O O . LEU B 1 22 ? 29.094 60.507 -15.687 1.00 12.57 21 LEU B O 1
ATOM 1633 N N . VAL B 1 23 ? 27.424 59.349 -16.651 1.00 9.26 22 VAL B N 1
ATOM 1634 C CA . VAL B 1 23 ? 28.111 58.056 -16.563 1.00 9.63 22 VAL B CA 1
ATOM 1635 C C . VAL B 1 23 ? 28.370 57.596 -18.005 1.00 9.09 22 VAL B C 1
ATOM 1636 O O . VAL B 1 23 ? 27.438 57.346 -18.796 1.00 10.88 22 VAL B O 1
ATOM 1640 N N . SER B 1 24 ? 29.652 57.513 -18.328 1.00 9.20 23 SER B N 1
ATOM 1641 C CA . SER B 1 24 ? 30.149 57.054 -19.604 1.00 10.12 23 SER B CA 1
ATOM 1642 C C . SER B 1 24 ? 30.476 55.574 -19.509 1.00 10.17 23 SER B C 1
ATOM 1643 O O . SER B 1 24 ? 31.125 55.130 -18.574 1.00 11.61 23 SER B O 1
ATOM 1646 N N . THR B 1 25 ? 29.968 54.842 -20.480 1.00 10.30 24 THR B N 1
ATOM 1647 C CA . THR B 1 25 ? 30.248 53.431 -20.591 1.00 9.82 24 THR B CA 1
ATOM 1648 C C . THR B 1 25 ? 30.696 53.073 -22.015 1.00 11.82 24 THR B C 1
ATOM 1649 O O . THR B 1 25 ? 30.530 53.822 -22.976 1.00 13.10 24 THR B O 1
ATOM 1653 N N . ARG B 1 26 ? 31.255 51.885 -22.128 1.00 11.87 25 ARG B N 1
ATOM 1654 C CA . ARG B 1 26 ? 31.453 51.294 -23.441 1.00 11.80 25 ARG B CA 1
ATOM 1655 C C . ARG B 1 26 ? 31.091 49.825 -23.338 1.00 14.00 25 ARG B C 1
ATOM 1656 O O . ARG B 1 26 ? 31.586 49.117 -22.485 1.00 14.72 25 ARG B O 1
ATOM 1664 N N . GLY B 1 27 ? 30.172 49.401 -24.177 1.00 14.33 26 GLY B N 1
ATOM 1665 C CA . GLY B 1 27 ? 29.714 48.031 -24.187 1.00 15.69 26 GLY B CA 1
ATOM 1666 C C . GLY B 1 27 ? 30.771 47.076 -24.651 1.00 16.03 26 GLY B C 1
ATOM 1667 O O . GLY B 1 27 ? 31.776 47.458 -25.230 1.00 16.39 26 GLY B O 1
ATOM 1668 N N . ALA B 1 28 ? 30.491 45.802 -24.396 1.00 17.71 27 ALA B N 1
ATOM 1669 C CA . ALA B 1 28 ? 31.287 44.707 -24.917 1.00 20.10 27 ALA B CA 1
ATOM 1670 C C . ALA B 1 28 ? 31.411 44.801 -26.425 1.00 20.48 27 ALA B C 1
ATOM 1671 O O . ALA B 1 28 ? 32.392 44.346 -27.013 1.00 24.34 27 ALA B O 1
ATOM 1673 N N . ASP B 1 29 ? 30.414 45.438 -27.020 1.00 21.40 28 ASP B N 1
ATOM 1674 C CA . ASP B 1 29 ? 30.342 45.665 -28.479 1.00 20.93 28 ASP B CA 1
ATOM 1675 C C . ASP B 1 29 ? 31.190 46.827 -28.990 1.00 19.53 28 ASP B C 1
ATOM 1676 O O . ASP B 1 29 ? 31.277 47.062 -30.194 1.00 22.13 28 ASP B O 1
ATOM 1681 N N . GLY B 1 30 ? 31.848 47.517 -28.073 1.00 19.08 29 GLY B N 1
ATOM 1682 C CA . GLY B 1 30 ? 32.690 48.623 -28.434 1.00 16.92 29 GLY B CA 1
ATOM 1683 C C . GLY B 1 30 ? 32.003 49.975 -28.572 1.00 16.75 29 GLY B C 1
ATOM 1684 O O . GLY B 1 30 ? 32.656 50.973 -28.854 1.00 17.22 29 GLY B O 1
ATOM 1685 N N . ARG B 1 31 ? 30.687 50.022 -28.385 1.00 16.07 30 ARG B N 1
ATOM 1686 C CA . ARG B 1 31 ? 29.955 51.284 -28.555 1.00 16.91 30 ARG B CA 1
ATOM 1687 C C . ARG B 1 31 ? 29.909 52.064 -27.234 1.00 14.15 30 ARG B C 1
ATOM 1688 O O . ARG B 1 31 ? 29.504 51.535 -26.189 1.00 14.49 30 ARG B O 1
ATOM 1696 N N . ALA B 1 32 ? 30.274 53.344 -27.312 1.00 13.78 31 ALA B N 1
ATOM 1697 C CA . ALA B 1 32 ? 30.225 54.244 -26.157 1.00 13.63 31 ALA B CA 1
ATOM 1698 C C . ALA B 1 32 ? 28.809 54.754 -25.945 1.00 11.98 31 ALA B C 1
ATOM 1699 O O . ALA B 1 32 ? 27.986 54.799 -26.859 1.00 14.58 31 ALA B O 1
ATOM 1701 N N . ASN B 1 33 ? 28.529 55.114 -24.692 1.00 10.87 32 ASN B N 1
ATOM 1702 C CA . ASN B 1 33 ? 27.241 55.717 -24.327 1.00 10.94 32 ASN B CA 1
ATOM 1703 C C . ASN B 1 33 ? 27.409 56.627 -23.131 1.00 11.54 32 ASN B C 1
ATOM 1704 O O . ASN B 1 33 ? 28.439 56.602 -22.447 1.00 11.05 32 ASN B O 1
ATOM 1709 N N . LEU B 1 34 ? 26.365 57.421 -22.902 1.00 11.09 33 LEU B N 1
ATOM 1710 C CA . LEU B 1 34 ? 26.248 58.277 -21.730 1.00 10.73 33 LEU B CA 1
ATOM 1711 C C . LEU B 1 34 ? 24.850 58.137 -21.146 1.00 10.24 33 LEU B C 1
ATOM 1712 O O . LEU B 1 34 ? 23.888 57.995 -21.890 1.00 11.30 33 LEU B O 1
ATOM 1725 N N . THR B 1 36 ? 22.682 59.990 -17.375 1.00 9.10 35 THR B N 1
ATOM 1726 C CA . THR B 1 36 ? 22.738 61.005 -16.335 1.00 8.12 35 THR B CA 1
ATOM 1727 C C . THR B 1 36 ? 22.345 60.389 -14.974 1.00 8.56 35 THR B C 1
ATOM 1728 O O . THR B 1 36 ? 21.429 59.583 -14.903 1.00 9.15 35 THR B O 1
ATOM 1740 N N . GLY B 1 38 ? 21.883 61.213 -10.719 1.00 9.87 37 GLY B N 1
ATOM 1741 C CA . GLY B 1 38 ? 21.803 62.030 -9.529 1.00 9.82 37 GLY B CA 1
ATOM 1742 C C . GLY B 1 38 ? 21.800 61.270 -8.204 1.00 9.10 37 GLY B C 1
ATOM 1743 O O . GLY B 1 38 ? 21.987 61.863 -7.144 1.00 10.91 37 GLY B O 1
ATOM 1744 N N . PHE B 1 39 ? 21.577 59.945 -8.276 1.00 9.10 38 PHE B N 1
ATOM 1745 C CA . PHE B 1 39 ? 21.558 59.105 -7.067 1.00 9.60 38 PHE B CA 1
ATOM 1746 C C . PHE B 1 39 ? 22.952 58.494 -6.867 1.00 8.26 38 PHE B C 1
ATOM 1747 O O . PHE B 1 39 ? 23.278 57.434 -7.401 1.00 9.02 38 PHE B O 1
ATOM 1755 N N . HIS B 1 40 ? 23.796 59.225 -6.132 1.00 8.32 39 HIS B N 1
ATOM 1756 C CA . HIS B 1 40 ? 25.161 58.782 -5.869 1.00 8.84 39 HIS B CA 1
ATOM 1757 C C . HIS B 1 40 ? 25.699 59.438 -4.614 1.00 8.24 39 HIS B C 1
ATOM 1758 O O . HIS B 1 40 ? 25.204 60.515 -4.183 1.00 9.77 39 HIS B O 1
ATOM 1797 N N . GLN B 1 44 ? 33.654 56.261 0.875 1.00 10.36 43 GLN B N 1
ATOM 1798 C CA . GLN B 1 44 ? 34.906 56.194 1.596 1.00 9.56 43 GLN B CA 1
ATOM 1799 C C . GLN B 1 44 ? 35.915 57.133 0.941 1.00 9.67 43 GLN B C 1
ATOM 1800 O O . GLN B 1 44 ? 35.998 57.193 -0.267 1.00 11.20 43 GLN B O 1
ATOM 1806 N N . HIS B 1 45 ? 36.705 57.829 1.757 1.00 11.39 44 HIS B N 1
ATOM 1807 C CA . HIS B 1 45 ? 37.678 58.762 1.248 1.00 11.82 44 HIS B CA 1
ATOM 1808 C C . HIS B 1 45 ? 38.853 57.996 0.640 1.00 10.28 44 HIS B C 1
ATOM 1809 O O . HIS B 1 45 ? 39.247 58.219 -0.496 1.00 11.52 44 HIS B O 1
ATOM 1816 N N . GLU B 1 46 ? 39.421 57.102 1.441 1.00 12.38 45 GLU B N 1
ATOM 1817 C CA . GLU B 1 46 ? 40.596 56.307 1.035 1.00 13.24 45 GLU B CA 1
ATOM 1818 C C . GLU B 1 46 ? 40.477 54.878 1.526 1.00 12.52 45 GLU B C 1
ATOM 1819 O O . GLU B 1 46 ? 40.371 54.666 2.737 1.00 14.61 45 GLU B O 1
ATOM 1825 N N A PRO B 1 47 ? 40.465 53.885 0.606 0.50 11.68 46 PRO B N 1
ATOM 1826 N N B PRO B 1 47 ? 40.505 53.907 0.617 0.50 13.34 46 PRO B N 1
ATOM 1827 C CA A PRO B 1 47 ? 40.407 54.056 -0.836 0.50 10.85 46 PRO B CA 1
ATOM 1828 C CA B PRO B 1 47 ? 40.435 54.042 -0.830 0.50 13.22 46 PRO B CA 1
ATOM 1829 C C A PRO B 1 47 ? 39.134 54.757 -1.249 0.50 9.40 46 PRO B C 1
ATOM 1830 C C B PRO B 1 47 ? 39.137 54.718 -1.265 0.50 11.62 46 PRO B C 1
ATOM 1831 O O A PRO B 1 47 ? 38.145 54.739 -0.512 0.50 9.86 46 PRO B O 1
ATOM 1832 O O B PRO B 1 47 ? 38.135 54.651 -0.550 0.50 13.39 46 PRO B O 1
ATOM 1839 N N . PRO B 1 48 ? 39.162 55.399 -2.423 1.00 9.21 47 PRO B N 1
ATOM 1840 C CA . PRO B 1 48 ? 38.030 56.236 -2.835 1.00 10.38 47 PRO B CA 1
ATOM 1841 C C . PRO B 1 48 ? 36.921 55.400 -3.440 1.00 9.64 47 PRO B C 1
ATOM 1842 O O . PRO B 1 48 ? 37.041 54.944 -4.563 1.00 10.08 47 PRO B O 1
ATOM 1846 N N . LEU B 1 49 ? 35.849 55.242 -2.672 1.00 9.08 48 LEU B N 1
ATOM 1847 C CA . LEU B 1 49 ? 34.685 54.436 -3.070 1.00 9.08 48 LEU B CA 1
ATOM 1848 C C . LEU B 1 49 ? 33.494 55.361 -3.236 1.00 9.55 48 LEU B C 1
ATOM 1849 O O . LEU B 1 49 ? 33.250 56.258 -2.414 1.00 9.36 48 LEU B O 1
ATOM 1854 N N . VAL B 1 50 ? 32.724 55.045 -4.278 1.00 9.11 49 VAL B N 1
ATOM 1855 C CA . VAL B 1 50 ? 31.528 55.778 -4.672 1.00 8.30 49 VAL B CA 1
ATOM 1856 C C . VAL B 1 50 ? 30.358 54.785 -4.762 1.00 7.83 49 VAL B C 1
ATOM 1857 O O . VAL B 1 50 ? 30.520 53.713 -5.320 1.00 9.84 49 VAL B O 1
ATOM 1861 N N . GLY B 1 51 ? 29.201 55.164 -4.221 1.00 9.20 50 GLY B N 1
ATOM 1862 C CA . GLY B 1 51 ? 27.969 54.393 -4.466 1.00 8.60 50 GLY B CA 1
ATOM 1863 C C . GLY B 1 51 ? 27.107 55.041 -5.515 1.00 9.26 50 GLY B C 1
ATOM 1864 O O . GLY B 1 51 ? 26.954 56.258 -5.543 1.00 9.35 50 GLY B O 1
ATOM 1865 N N . ALA B 1 52 ? 26.636 54.209 -6.425 1.00 9.57 51 ALA B N 1
ATOM 1866 C CA . ALA B 1 52 ? 25.941 54.641 -7.637 1.00 9.35 51 ALA B CA 1
ATOM 1867 C C . ALA B 1 52 ? 24.709 53.821 -7.878 1.00 7.60 51 ALA B C 1
ATOM 1868 O O . ALA B 1 52 ? 24.778 52.606 -7.795 1.00 10.21 51 ALA B O 1
ATOM 1870 N N . ILE B 1 53 ? 23.580 54.473 -8.121 1.00 8.57 52 ILE B N 1
ATOM 1871 C CA . ILE B 1 53 ? 22.368 53.748 -8.540 1.00 9.38 52 ILE B CA 1
ATOM 1872 C C . ILE B 1 53 ? 22.253 53.792 -10.063 1.00 9.78 52 ILE B C 1
ATOM 1873 O O . ILE B 1 53 ? 22.143 54.863 -10.662 1.00 11.81 52 ILE B O 1
ATOM 1878 N N . ILE B 1 54 ? 22.303 52.614 -10.658 1.00 9.61 53 ILE B N 1
ATOM 1879 C CA . ILE B 1 54 ? 22.128 52.461 -12.106 1.00 10.18 53 ILE B CA 1
ATOM 1880 C C . ILE B 1 54 ? 21.277 51.219 -12.300 1.00 10.76 53 ILE B C 1
ATOM 1881 O O . ILE B 1 54 ? 21.687 50.125 -11.969 1.00 9.83 53 ILE B O 1
ATOM 1886 N N . GLY B 1 55 ? 20.055 51.426 -12.776 1.00 11.04 54 GLY B N 1
ATOM 1887 C CA . GLY B 1 55 ? 19.071 50.354 -12.829 1.00 10.46 54 GLY B CA 1
ATOM 1888 C C . GLY B 1 55 ? 18.789 49.843 -14.238 1.00 11.39 54 GLY B C 1
ATOM 1889 O O . GLY B 1 55 ? 19.309 50.354 -15.230 1.00 11.14 54 GLY B O 1
ATOM 1890 N N . PRO B 1 56 ? 17.986 48.775 -14.334 1.00 12.69 55 PRO B N 1
ATOM 1891 C CA . PRO B 1 56 ? 17.814 48.073 -15.605 1.00 13.41 55 PRO B CA 1
ATOM 1892 C C . PRO B 1 56 ? 16.998 48.832 -16.630 1.00 12.32 55 PRO B C 1
ATOM 1893 O O . PRO B 1 56 ? 16.903 48.430 -17.780 1.00 14.55 55 PRO B O 1
ATOM 1897 N N . TRP B 1 57 ? 16.423 49.934 -16.190 1.00 11.82 56 TRP B N 1
ATOM 1898 C CA . TRP B 1 57 ? 15.714 50.900 -17.048 1.00 12.13 56 TRP B CA 1
ATOM 1899 C C . TRP B 1 57 ? 16.680 51.688 -17.931 1.00 12.36 56 TRP B C 1
ATOM 1900 O O . TRP B 1 57 ? 16.271 52.347 -18.887 1.00 15.01 56 TRP B O 1
ATOM 1911 N N . ASP B 1 58 ? 17.975 51.583 -17.617 1.00 11.34 57 ASP B N 1
ATOM 1912 C CA . ASP B 1 58 ? 19.013 52.230 -18.422 1.00 10.64 57 ASP B CA 1
ATOM 1913 C C . ASP B 1 58 ? 19.666 51.224 -19.347 1.00 10.21 57 ASP B C 1
ATOM 1914 O O . ASP B 1 58 ? 20.087 50.142 -18.888 1.00 12.31 57 ASP B O 1
ATOM 1919 N N . TYR B 1 59 ? 19.760 51.542 -20.633 1.00 11.10 58 TYR B N 1
ATOM 1920 C CA . TYR B 1 59 ? 20.556 50.689 -21.540 1.00 12.01 58 TYR B CA 1
ATOM 1921 C C . TYR B 1 59 ? 21.963 50.474 -20.968 1.00 12.00 58 TYR B C 1
ATOM 1922 O O . TYR B 1 59 ? 22.525 49.411 -21.095 1.00 12.09 58 TYR B O 1
ATOM 1931 N N . SER B 1 60 ? 22.496 51.530 -20.366 1.00 11.38 59 SER B N 1
ATOM 1932 C CA . SER B 1 60 ? 23.846 51.531 -19.801 1.00 11.14 59 SER B CA 1
ATOM 1933 C C . SER B 1 60 ? 24.091 50.432 -18.764 1.00 11.56 59 SER B C 1
ATOM 1934 O O . SER B 1 60 ? 25.233 50.049 -18.470 1.00 12.20 59 SER B O 1
ATOM 1937 N N . HIS B 1 61 ? 23.003 49.938 -18.174 1.00 12.18 60 HIS B N 1
ATOM 1938 C CA . HIS B 1 61 ? 23.096 48.884 -17.149 1.00 11.13 60 HIS B CA 1
ATOM 1939 C C . HIS B 1 61 ? 23.776 47.633 -17.731 1.00 11.74 60 HIS B C 1
ATOM 1940 O O . HIS B 1 61 ? 24.512 46.914 -17.025 1.00 12.58 60 HIS B O 1
ATOM 1947 N N . GLN B 1 62 ? 23.567 47.402 -19.034 1.00 11.68 61 GLN B N 1
ATOM 1948 C CA . GLN B 1 62 ? 24.150 46.201 -19.649 1.00 11.78 61 GLN B CA 1
ATOM 1949 C C . GLN B 1 62 ? 25.684 46.310 -19.663 1.00 12.47 61 GLN B C 1
ATOM 1950 O O . GLN B 1 62 ? 26.401 45.387 -19.246 1.00 13.41 61 GLN B O 1
ATOM 1956 N N . ALA B 1 63 ? 26.188 47.438 -20.145 1.00 12.09 62 ALA B N 1
ATOM 1957 C CA . ALA B 1 63 ? 27.646 47.614 -20.204 1.00 13.06 62 ALA B CA 1
ATOM 1958 C C . ALA B 1 63 ? 28.247 47.583 -18.794 1.00 13.82 62 ALA B C 1
ATOM 1959 O O . ALA B 1 63 ? 29.326 46.988 -18.569 1.00 14.20 62 ALA B O 1
ATOM 1961 N N . LEU B 1 64 ? 27.566 48.203 -17.840 1.00 12.72 63 LEU B N 1
ATOM 1962 C CA . LEU B 1 64 ? 28.088 48.215 -16.469 1.00 14.71 63 LEU B CA 1
ATOM 1963 C C . LEU B 1 64 ? 28.218 46.804 -15.929 1.00 14.40 63 LEU B C 1
ATOM 1964 O O . LEU B 1 64 ? 29.245 46.407 -15.347 1.00 14.79 63 LEU B O 1
ATOM 1969 N N A SER B 1 65 ? 27.146 46.053 -16.112 0.50 14.22 64 SER B N 1
ATOM 1970 N N B SER B 1 65 ? 27.172 46.022 -16.137 0.50 14.47 64 SER B N 1
ATOM 1971 C CA A SER B 1 65 ? 27.092 44.655 -15.690 0.50 14.73 64 SER B CA 1
ATOM 1972 C CA B SER B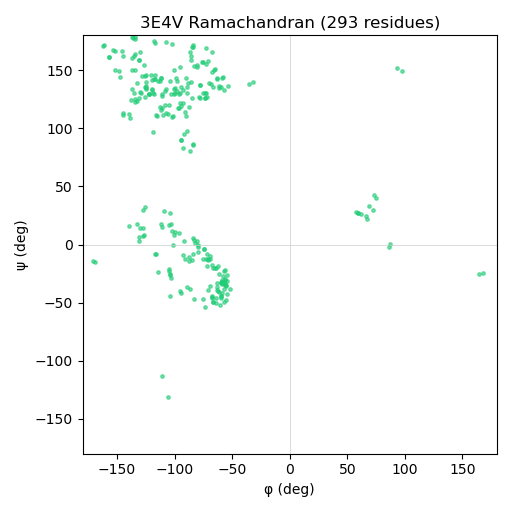 1 65 ? 27.129 44.640 -15.644 0.50 14.59 64 SER B CA 1
ATOM 1973 C C A SER B 1 65 ? 28.199 43.821 -16.346 0.50 14.66 64 SER B C 1
ATOM 1974 C C B SER B 1 65 ? 28.092 43.696 -16.376 0.50 14.42 64 SER B C 1
ATOM 1975 O O A SER B 1 65 ? 28.974 43.133 -15.665 0.50 16.94 64 SER B O 1
ATOM 1976 O O B SER B 1 65 ? 28.626 42.748 -15.785 0.50 16.70 64 SER B O 1
ATOM 1981 N N . GLU B 1 66 ? 28.285 43.953 -17.663 1.00 13.16 65 GLU B N 1
ATOM 1982 C CA . GLU B 1 66 ? 29.126 43.096 -18.500 1.00 14.19 65 GLU B CA 1
ATOM 1983 C C . GLU B 1 66 ? 30.609 43.454 -18.399 1.00 15.32 65 GLU B C 1
ATOM 1984 O O . GLU B 1 66 ? 31.461 42.564 -18.380 1.00 20.31 65 GLU B O 1
ATOM 1990 N N . THR B 1 67 ? 30.908 44.741 -18.299 1.00 12.97 66 THR B N 1
ATOM 1991 C CA . THR B 1 67 ? 32.290 45.222 -18.371 1.00 12.69 66 THR B CA 1
ATOM 1992 C C . THR B 1 67 ? 32.881 45.617 -17.023 1.00 11.26 66 THR B C 1
ATOM 1993 O O . THR B 1 67 ? 34.087 45.689 -16.852 1.00 13.47 66 THR B O 1
ATOM 1997 N N . GLY B 1 68 ? 32.008 45.978 -16.097 1.00 12.01 67 GLY B N 1
ATOM 1998 C CA . GLY B 1 68 ? 32.501 46.436 -14.802 1.00 11.40 67 GLY B CA 1
ATOM 1999 C C . GLY B 1 68 ? 33.269 47.753 -14.764 1.00 11.43 67 GLY B C 1
ATOM 2000 O O . GLY B 1 68 ? 34.043 47.995 -13.843 1.00 12.57 67 GLY B O 1
ATOM 2001 N N . GLU B 1 69 ? 33.051 48.583 -15.762 1.00 11.65 68 GLU B N 1
ATOM 2002 C CA . GLU B 1 69 ? 33.780 49.842 -15.918 1.00 11.92 68 GLU B CA 1
ATOM 2003 C C . GLU B 1 69 ? 32.862 50.974 -16.258 1.00 11.58 68 GLU B C 1
ATOM 2004 O O . GLU B 1 69 ? 31.879 50.798 -16.971 1.00 11.90 68 GLU B O 1
ATOM 2010 N N . CYS B 1 70 ? 33.265 52.165 -15.832 1.00 10.49 69 CYS B N 1
ATOM 2011 C CA . CYS B 1 70 ? 32.649 53.392 -16.274 1.00 10.98 69 CYS B CA 1
ATOM 2012 C C . CYS B 1 70 ? 33.545 54.573 -15.999 1.00 10.34 69 CYS B C 1
ATOM 2013 O O . CYS B 1 70 ? 34.573 54.448 -15.353 1.00 11.35 69 CYS B O 1
ATOM 2016 N N . VAL B 1 71 ? 33.144 55.720 -16.545 1.00 9.84 70 VAL B N 1
ATOM 2017 C CA . VAL B 1 71 ? 33.736 57.015 -16.186 1.00 9.29 70 VAL B CA 1
ATOM 2018 C C . VAL B 1 71 ? 32.631 57.919 -15.688 1.00 8.64 70 VAL B C 1
ATOM 2019 O O . VAL B 1 71 ? 31.560 58.041 -16.338 1.00 11.14 70 VAL B O 1
ATOM 2023 N N . LEU B 1 72 ? 32.853 58.527 -14.511 1.00 9.55 71 LEU B N 1
ATOM 2024 C CA . LEU B 1 72 ? 31.957 59.553 -14.001 1.00 9.46 71 LEU B CA 1
ATOM 2025 C C . LEU B 1 72 ? 32.505 60.874 -14.529 1.00 10.12 71 LEU B C 1
ATOM 2026 O O . LEU B 1 72 ? 33.585 61.315 -14.134 1.00 10.33 71 LEU B O 1
ATOM 2031 N N . ALA B 1 73 ? 31.748 61.462 -15.451 1.00 9.98 72 ALA B N 1
ATOM 2032 C CA . ALA B 1 73 ? 32.116 62.684 -16.113 1.00 10.21 72 ALA B CA 1
ATOM 2033 C C . ALA B 1 73 ? 31.259 63.802 -15.522 1.00 10.47 72 ALA B C 1
ATOM 2034 O O . ALA B 1 73 ? 30.028 63.741 -15.580 1.00 12.27 72 ALA B O 1
ATOM 2036 N N . VAL B 1 74 ? 31.927 64.804 -14.933 1.00 9.49 73 VAL B N 1
ATOM 2037 C CA . VAL B 1 74 ? 31.260 65.817 -14.109 1.00 9.38 73 VAL B CA 1
ATOM 2038 C C . VAL B 1 74 ? 31.103 67.076 -14.970 1.00 9.68 73 VAL B C 1
ATOM 2039 O O . VAL B 1 74 ? 32.103 67.715 -15.310 1.00 10.54 73 VAL B O 1
ATOM 2043 N N . PRO B 1 75 ? 29.864 67.406 -15.348 1.00 10.15 74 PRO B N 1
ATOM 2044 C CA . PRO B 1 75 ? 29.583 68.571 -16.174 1.00 9.74 74 PRO B CA 1
ATOM 2045 C C . PRO B 1 75 ? 29.477 69.835 -15.358 1.00 10.02 74 PRO B C 1
ATOM 2046 O O . PRO B 1 75 ? 29.453 69.817 -14.138 1.00 11.43 74 PRO B O 1
ATOM 2050 N N . THR B 1 76 ? 29.437 70.934 -16.094 1.00 12.87 75 THR B N 1
ATOM 2051 C CA . THR B 1 76 ? 29.285 72.243 -15.544 1.00 10.87 75 THR B CA 1
ATOM 2052 C C . THR B 1 76 ? 27.978 72.878 -16.056 1.00 12.33 75 THR B C 1
ATOM 2053 O O . THR B 1 76 ? 27.307 72.332 -16.923 1.00 12.36 75 THR B O 1
ATOM 2057 N N . VAL B 1 77 ? 27.671 74.060 -15.545 1.00 12.17 76 VAL B N 1
ATOM 2058 C CA . VAL B 1 77 ? 26.382 74.711 -15.791 1.00 12.57 76 VAL B CA 1
ATOM 2059 C C . VAL B 1 77 ? 26.056 74.915 -17.276 1.00 13.43 76 VAL B C 1
ATOM 2060 O O . VAL B 1 77 ? 24.902 74.802 -17.706 1.00 13.96 76 VAL B O 1
ATOM 2064 N N . ASP B 1 78 ? 27.081 75.158 -18.055 1.00 13.35 77 ASP B N 1
ATOM 2065 C CA . ASP B 1 78 ? 26.897 75.377 -19.500 1.00 13.91 77 ASP B CA 1
ATOM 2066 C C . ASP B 1 78 ? 26.363 74.170 -20.265 1.00 14.64 77 ASP B C 1
ATOM 2067 O O . ASP B 1 78 ? 25.816 74.303 -21.379 1.00 16.76 77 ASP B O 1
ATOM 2072 N N . LEU B 1 79 ? 26.532 72.999 -19.660 1.00 12.80 78 LEU B N 1
ATOM 2073 C CA . LEU B 1 79 ? 26.041 71.729 -20.231 1.00 11.67 78 LEU B CA 1
ATOM 2074 C C . LEU B 1 79 ? 24.669 71.273 -19.698 1.00 12.51 78 LEU B C 1
ATOM 2075 O O . LEU B 1 79 ? 24.233 70.167 -19.979 1.00 13.24 78 LEU B O 1
ATOM 2080 N N . ALA B 1 80 ? 23.978 72.133 -18.957 1.00 11.87 79 ALA B N 1
ATOM 2081 C CA . ALA B 1 80 ? 22.740 71.696 -18.276 1.00 11.71 79 ALA B CA 1
ATOM 2082 C C . ALA B 1 80 ? 21.715 71.046 -19.209 1.00 12.15 79 ALA B C 1
ATOM 2083 O O . ALA B 1 80 ? 21.165 69.995 -18.898 1.00 12.25 79 ALA B O 1
ATOM 2085 N N A GLU B 1 81 ? 21.381 71.674 -20.352 0.50 13.10 80 GLU B N 1
ATOM 2086 N N B GLU B 1 81 ? 21.505 71.684 -20.345 0.50 14.78 80 GLU B N 1
ATOM 2087 C CA A GLU B 1 81 ? 20.372 71.060 -21.255 0.50 11.71 80 GLU B CA 1
ATOM 2088 C CA B GLU B 1 81 ? 20.534 71.223 -21.322 0.50 14.69 80 GLU B CA 1
ATOM 2089 C C A GLU B 1 81 ? 20.862 69.729 -21.835 0.50 11.52 80 GLU B C 1
ATOM 2090 C C B GLU B 1 81 ? 20.876 69.824 -21.843 0.50 13.36 80 GLU B C 1
ATOM 2091 O O A GLU B 1 81 ? 20.108 68.755 -21.938 0.50 11.86 80 GLU B O 1
ATOM 2092 O O B GLU B 1 81 ? 20.047 68.917 -21.903 0.50 14.22 80 GLU B O 1
ATOM 2103 N N . THR B 1 82 ? 22.146 69.674 -22.180 1.00 11.94 81 THR B N 1
ATOM 2104 C CA . THR B 1 82 ? 22.702 68.401 -22.646 1.00 11.91 81 THR B CA 1
ATOM 2105 C C . THR B 1 82 ? 22.582 67.310 -21.592 1.00 11.61 81 THR B C 1
ATOM 2106 O O . THR B 1 82 ? 22.179 66.192 -21.883 1.00 11.80 81 THR B O 1
ATOM 2110 N N . VAL B 1 83 ? 22.875 67.673 -20.348 1.00 12.62 82 VAL B N 1
ATOM 2111 C CA . VAL B 1 83 ? 22.802 66.698 -19.255 1.00 11.83 82 VAL B CA 1
ATOM 2112 C C . VAL B 1 83 ? 21.377 66.198 -19.059 1.00 10.22 82 VAL B C 1
ATOM 2113 O O . VAL B 1 83 ? 21.117 64.985 -18.916 1.00 11.87 82 VAL B O 1
ATOM 2117 N N A VAL B 1 84 ? 20.423 67.113 -19.044 0.50 11.10 83 VAL B N 1
ATOM 2118 N N B VAL B 1 84 ? 20.433 67.119 -19.057 0.50 11.95 83 VAL B N 1
ATOM 2119 C CA A VAL B 1 84 ? 19.032 66.671 -18.905 0.50 10.62 83 VAL 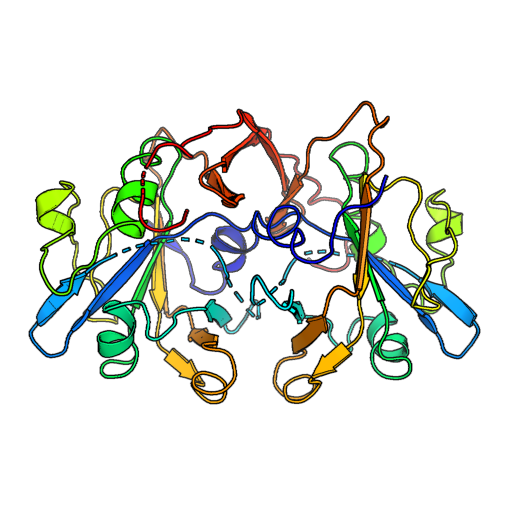B CA 1
ATOM 2120 C CA B VAL B 1 84 ? 19.043 66.702 -18.892 0.50 12.23 83 VAL B CA 1
ATOM 2121 C C A VAL B 1 84 ? 18.591 65.817 -20.082 0.50 12.01 83 VAL B C 1
ATOM 2122 C C B VAL B 1 84 ? 18.562 65.856 -20.076 0.50 12.73 83 VAL B C 1
ATOM 2123 O O A VAL B 1 84 ? 17.956 64.769 -19.924 0.50 12.63 83 VAL B O 1
ATOM 2124 O O B VAL B 1 84 ? 17.898 64.830 -19.908 0.50 13.03 83 VAL B O 1
ATOM 2131 N N . ASP B 1 85 ? 18.940 66.260 -21.276 1.00 12.02 84 ASP B N 1
ATOM 2132 C CA . ASP B 1 85 ? 18.494 65.537 -22.471 1.00 13.92 84 ASP B CA 1
ATOM 2133 C C . ASP B 1 85 ? 19.072 64.116 -22.533 1.00 11.55 84 ASP B C 1
ATOM 2134 O O . ASP B 1 85 ? 18.411 63.166 -22.940 1.00 12.64 84 ASP B O 1
ATOM 2139 N N . ILE B 1 86 ? 20.330 63.978 -22.114 1.00 11.86 85 ILE B N 1
ATOM 2140 C CA . ILE B 1 86 ? 20.986 62.655 -22.051 1.00 11.30 85 ILE B CA 1
ATOM 2141 C C . ILE B 1 86 ? 20.196 61.709 -21.135 1.00 10.25 85 ILE B C 1
ATOM 2142 O O . ILE B 1 86 ? 20.130 60.498 -21.347 1.00 12.34 85 ILE B O 1
ATOM 2147 N N . GLY B 1 87 ? 19.596 62.291 -20.105 1.00 10.96 86 GLY B N 1
ATOM 2148 C CA . GLY B 1 87 ? 18.820 61.572 -19.108 1.00 10.83 86 GLY B CA 1
ATOM 2149 C C . GLY B 1 87 ? 17.383 61.282 -19.501 1.00 11.52 86 GLY B C 1
ATOM 2150 O O . GLY B 1 87 ? 16.614 60.737 -18.711 1.00 12.09 86 GLY B O 1
ATOM 2151 N N . ASN B 1 88 ? 17.037 61.639 -20.731 1.00 11.69 87 ASN B N 1
ATOM 2152 C CA . ASN B 1 88 ? 15.654 61.483 -21.250 1.00 11.71 87 ASN B CA 1
ATOM 2153 C C . ASN B 1 88 ? 15.602 60.779 -22.627 1.00 14.82 87 ASN B C 1
ATOM 2154 O O . ASN B 1 88 ? 14.597 60.782 -23.340 1.00 17.28 87 ASN B O 1
ATOM 2159 N N . CYS B 1 89 ? 16.715 60.173 -23.000 1.00 13.34 88 CYS B N 1
ATOM 2160 C CA . CYS B 1 89 ? 16.806 59.376 -24.239 1.00 15.07 88 CYS B CA 1
ATOM 2161 C C . CYS B 1 89 ? 17.748 58.196 -23.994 1.00 14.23 88 CYS B C 1
ATOM 2162 O O . CYS B 1 89 ? 18.533 58.209 -23.045 1.00 12.57 88 CYS B O 1
ATOM 2165 N N . SER B 1 90 ? 17.680 57.170 -24.842 1.00 16.22 89 SER B N 1
ATOM 2166 C CA . SER B 1 90 ? 18.460 55.960 -24.637 1.00 14.52 89 SER B CA 1
ATOM 2167 C C . SER B 1 90 ? 19.448 55.697 -25.746 1.00 14.55 89 SER B C 1
ATOM 2168 O O . SER B 1 90 ? 19.190 55.916 -26.925 1.00 15.25 89 SER B O 1
ATOM 2171 N N . GLY B 1 91 ? 20.587 55.198 -25.322 1.00 14.63 90 GLY B N 1
ATOM 2172 C CA . GLY B 1 91 ? 21.696 54.856 -26.185 1.00 16.01 90 GLY B CA 1
ATOM 2173 C C . GLY B 1 91 ? 21.535 53.529 -26.889 1.00 17.39 90 GLY B C 1
ATOM 2174 O O . GLY B 1 91 ? 22.405 53.167 -27.672 1.00 21.30 90 GLY B O 1
ATOM 2175 N N . ASP B 1 92 ? 20.432 52.829 -26.642 1.00 16.26 91 ASP B N 1
ATOM 2176 C CA . ASP B 1 92 ? 20.213 51.527 -27.248 1.00 21.40 91 ASP B CA 1
ATOM 2177 C C . ASP B 1 92 ? 20.219 51.654 -28.732 1.00 24.44 91 ASP B C 1
ATOM 2178 O O . ASP B 1 92 ? 20.670 50.712 -29.436 1.00 28.83 91 ASP B O 1
ATOM 2183 N N . ALA B 1 93 ? 19.728 52.802 -29.207 1.00 23.51 92 ALA B N 1
ATOM 2184 C CA . ALA B 1 93 ? 19.645 53.070 -30.659 1.00 26.44 92 ALA B CA 1
ATOM 2185 C C . ALA B 1 93 ? 20.023 54.514 -31.083 1.00 27.28 92 ALA B C 1
ATOM 2186 O O . ALA B 1 93 ? 19.669 54.973 -32.178 1.00 30.95 92 ALA B O 1
ATOM 2188 N N . LEU B 1 94 ? 20.683 55.245 -30.204 1.00 24.68 93 LEU B N 1
ATOM 2189 C CA . LEU B 1 94 ? 21.127 56.621 -30.501 1.00 22.01 93 LEU B CA 1
ATOM 2190 C C . LEU B 1 94 ? 22.603 56.751 -30.069 1.00 19.36 93 LEU B C 1
ATOM 2191 O O . LEU B 1 94 ? 22.958 56.243 -29.037 1.00 20.29 93 LEU B O 1
ATOM 2196 N N . ASP B 1 95 ? 23.419 57.425 -30.878 1.00 16.53 94 ASP B N 1
ATOM 2197 C CA . ASP B 1 95 ? 24.809 57.782 -30.536 1.00 15.83 94 ASP B CA 1
ATOM 2198 C C . ASP B 1 95 ? 24.804 59.124 -29.834 1.00 15.00 94 ASP B C 1
ATOM 2199 O O . ASP B 1 95 ? 24.712 60.180 -30.456 1.00 15.79 94 ASP B O 1
ATOM 2204 N N . LYS B 1 96 ? 24.844 59.074 -28.502 1.00 12.73 95 LYS B N 1
ATOM 2205 C CA . LYS B 1 96 ? 24.714 60.298 -27.742 1.00 13.10 95 LYS B CA 1
ATOM 2206 C C . LYS B 1 96 ? 25.941 61.223 -27.846 1.00 12.92 95 LYS B C 1
ATOM 2207 O O . LYS B 1 96 ? 25.807 62.429 -27.858 1.00 13.19 95 LYS B O 1
ATOM 2213 N N . PHE B 1 97 ? 27.141 60.663 -27.847 1.00 13.53 96 PHE B N 1
ATOM 2214 C CA . PHE B 1 97 ? 28.355 61.497 -28.016 1.00 14.24 96 PHE B CA 1
ATOM 2215 C C . PHE B 1 97 ? 28.207 62.313 -29.312 1.00 13.30 96 PHE B C 1
ATOM 2216 O O . PHE B 1 97 ? 28.352 63.521 -29.337 1.00 15.51 96 PHE B O 1
ATOM 2224 N N . GLY B 1 98 ? 27.812 61.614 -30.367 1.00 14.94 97 GLY B N 1
ATOM 2225 C CA . GLY B 1 98 ? 27.684 62.248 -31.685 1.00 15.71 97 GLY B CA 1
ATOM 2226 C C . GLY B 1 98 ? 26.553 63.272 -31.696 1.00 16.97 97 GLY B C 1
ATOM 2227 O O . GLY B 1 98 ? 26.719 64.416 -32.120 1.00 17.03 97 GLY B O 1
ATOM 2228 N N . HIS B 1 99 ? 25.394 62.836 -31.205 1.00 15.40 98 HIS B N 1
ATOM 2229 C CA . HIS B 1 99 ? 24.215 63.686 -31.236 1.00 15.56 98 HIS B CA 1
ATOM 2230 C C . HIS B 1 99 ? 24.411 64.984 -30.480 1.00 15.50 98 HIS B C 1
ATOM 2231 O O . HIS B 1 99 ? 23.983 66.068 -30.927 1.00 16.01 98 HIS B O 1
ATOM 2238 N N . PHE B 1 100 ? 25.002 64.891 -29.296 1.00 14.57 99 PHE B N 1
ATOM 2239 C CA . PHE B 1 100 ? 25.144 66.044 -28.426 1.00 15.06 99 PHE B CA 1
ATOM 2240 C C . PHE B 1 100 ? 26.463 66.789 -28.617 1.00 15.88 99 PHE B C 1
ATOM 2241 O O . PHE B 1 100 ? 26.733 67.770 -27.935 1.00 16.78 99 PHE B O 1
ATOM 2249 N N . GLY B 1 101 ? 27.267 66.346 -29.563 1.00 16.25 100 GLY B N 1
ATOM 2250 C CA . GLY B 1 101 ? 28.507 67.063 -29.857 1.00 16.90 100 GLY B CA 1
ATOM 2251 C C . GLY B 1 101 ? 29.553 66.979 -28.752 1.00 16.96 100 GLY B C 1
ATOM 2252 O O . GLY B 1 101 ? 30.317 67.924 -28.526 1.00 19.55 100 GLY B O 1
ATOM 2253 N N . LEU B 1 102 ? 29.568 65.851 -28.063 1.00 14.90 101 LEU B N 1
ATOM 2254 C CA . LEU B 1 102 ? 30.568 65.580 -27.030 1.00 13.28 101 LEU B CA 1
ATOM 2255 C C . LEU B 1 102 ? 31.648 64.675 -27.607 1.00 14.06 101 LEU B C 1
ATOM 2256 O O . LEU B 1 102 ? 31.378 63.835 -28.454 1.00 16.07 101 LEU B O 1
ATOM 2261 N N . THR B 1 103 ? 32.865 64.832 -27.072 1.00 12.43 102 THR B N 1
ATOM 2262 C CA . THR B 1 103 ? 34.025 64.152 -27.590 1.00 13.77 102 THR B CA 1
ATOM 2263 C C . THR B 1 103 ? 34.549 63.093 -26.641 1.00 12.46 102 THR B C 1
ATOM 2264 O O . THR B 1 103 ? 34.928 63.411 -25.535 1.00 12.53 102 THR B O 1
ATOM 2268 N N . PRO B 1 104 ? 34.525 61.813 -27.092 1.00 13.44 103 PRO B N 1
ATOM 2269 C CA . PRO B 1 104 ? 35.109 60.760 -26.285 1.00 15.69 103 PRO B CA 1
ATOM 2270 C C . PRO B 1 104 ? 36.614 60.767 -26.415 1.00 14.80 103 PRO B C 1
ATOM 2271 O O . PRO B 1 104 ? 37.142 60.937 -27.531 1.00 19.45 103 PRO B O 1
ATOM 2275 N N . VAL B 1 105 ? 37.288 60.605 -25.279 1.00 13.35 104 VAL B N 1
ATOM 2276 C CA . VAL B 1 105 ? 38.753 60.587 -25.175 1.00 13.83 104 VAL B CA 1
ATOM 2277 C C . VAL B 1 105 ? 39.174 59.292 -24.502 1.00 14.82 104 VAL B C 1
ATOM 2278 O O . VAL B 1 105 ? 38.552 58.881 -23.533 1.00 14.02 104 VAL B O 1
ATOM 2282 N N . PRO B 1 106 ? 40.259 58.661 -24.963 1.00 14.23 105 PRO B N 1
ATOM 2283 C CA . PRO B 1 106 ? 40.681 57.444 -24.285 1.00 14.44 105 PRO B CA 1
ATOM 2284 C C . PRO B 1 106 ? 41.022 57.653 -22.804 1.00 14.43 105 PRO B C 1
ATOM 2285 O O . PRO B 1 106 ? 41.664 58.625 -22.417 1.00 17.16 105 PRO B O 1
ATOM 2289 N N . ALA B 1 107 ? 40.536 56.725 -22.003 1.00 14.12 106 ALA B N 1
ATOM 2290 C CA . ALA B 1 107 ? 40.885 56.597 -20.587 1.00 14.25 106 ALA B CA 1
ATOM 2291 C C . ALA B 1 107 ? 42.143 55.747 -20.404 1.00 13.57 106 ALA B C 1
ATOM 2292 O O . ALA B 1 107 ? 42.576 55.009 -21.301 1.00 16.35 106 ALA B O 1
ATOM 2294 N N . GLN B 1 108 ? 42.698 55.830 -19.208 1.00 13.72 107 GLN B N 1
ATOM 2295 C CA . GLN B 1 108 ? 43.938 55.102 -18.900 1.00 14.92 107 GLN B CA 1
ATOM 2296 C C . GLN B 1 108 ? 43.758 53.668 -18.409 1.00 15.45 107 GLN B C 1
ATOM 2297 O O . GLN B 1 108 ? 44.545 52.782 -18.776 1.00 18.13 107 GLN B O 1
ATOM 2303 N N . THR B 1 109 ? 42.723 53.453 -17.596 1.00 12.62 108 THR B N 1
ATOM 2304 C CA . THR B 1 109 ? 42.534 52.174 -16.887 1.00 12.69 108 THR B CA 1
ATOM 2305 C C . THR B 1 109 ? 41.269 51.397 -17.271 1.00 14.31 108 THR B C 1
ATOM 2306 O O . THR B 1 109 ? 41.070 50.244 -16.861 1.00 14.93 108 THR B O 1
ATOM 2310 N N . VAL B 1 110 ? 40.420 52.047 -18.057 1.00 12.94 109 VAL B N 1
ATOM 2311 C CA . VAL B 1 110 ? 39.133 51.501 -18.487 1.00 12.39 109 VAL B CA 1
ATOM 2312 C C . VAL B 1 110 ? 38.911 51.785 -19.981 1.00 11.82 109 VAL B C 1
ATOM 2313 O O . VAL B 1 110 ? 39.505 52.698 -20.545 1.00 14.39 109 VAL B O 1
ATOM 2317 N N . ASP B 1 111 ? 38.018 51.021 -20.586 1.00 12.32 110 ASP B N 1
ATOM 2318 C CA . ASP B 1 111 ? 37.724 51.141 -22.018 1.00 14.03 110 ASP B CA 1
ATOM 2319 C C . ASP B 1 111 ? 36.567 52.135 -22.268 1.00 12.76 110 ASP B C 1
ATOM 2320 O O . ASP B 1 111 ? 36.272 52.497 -23.391 1.00 15.58 110 ASP B O 1
ATOM 2325 N N . ALA B 1 112 ? 35.871 52.506 -21.205 1.00 11.55 111 ALA B N 1
ATOM 2326 C CA . ALA B 1 112 ? 34.864 53.603 -21.280 1.00 11.41 111 ALA B CA 1
ATOM 2327 C C . ALA B 1 112 ? 35.592 54.920 -21.500 1.00 11.42 111 ALA B C 1
ATOM 2328 O O . ALA B 1 112 ? 36.628 55.167 -20.875 1.00 12.72 111 ALA B O 1
ATOM 2330 N N . PRO B 1 113 ? 35.051 55.782 -22.384 1.00 11.84 112 PRO B N 1
ATOM 2331 C CA . PRO B 1 113 ? 35.761 57.035 -22.649 1.00 10.79 112 PRO B CA 1
ATOM 2332 C C . PRO B 1 113 ? 35.559 58.145 -21.610 1.00 10.94 112 PRO B C 1
ATOM 2333 O O . PRO B 1 113 ? 34.521 58.224 -20.953 1.00 12.50 112 PRO B O 1
ATOM 2337 N N . LEU B 1 114 ? 36.569 58.999 -21.513 1.00 10.13 113 LEU B N 1
ATOM 2338 C CA . LEU B 1 114 ? 36.430 60.305 -20.856 1.00 10.98 113 LEU B CA 1
ATOM 2339 C C . LEU B 1 114 ? 35.596 61.212 -21.775 1.00 10.91 113 LEU B C 1
ATOM 2340 O O . LEU B 1 114 ? 35.514 60.980 -22.974 1.00 11.57 113 LEU B O 1
ATOM 2345 N N . VAL B 1 115 ? 34.952 62.204 -21.176 1.00 11.52 114 VAL B N 1
ATOM 2346 C CA . VAL B 1 115 ? 34.240 63.223 -21.915 1.00 10.28 114 VAL B CA 1
ATOM 2347 C C . VAL B 1 115 ? 35.010 64.552 -21.911 1.00 11.08 114 VAL B C 1
ATOM 2348 O O . VAL B 1 115 ? 35.186 65.173 -20.876 1.00 11.94 114 VAL B O 1
ATOM 2352 N N . ARG B 1 116 ? 35.505 64.957 -23.084 1.00 11.57 115 ARG B N 1
ATOM 2353 C CA . ARG B 1 116 ? 36.420 66.081 -23.135 1.00 12.83 115 ARG B CA 1
ATOM 2354 C C . ARG B 1 116 ? 35.826 67.350 -22.537 1.00 12.83 115 ARG B C 1
ATOM 2355 O O . ARG B 1 116 ? 36.507 68.111 -21.874 1.00 13.14 115 ARG B O 1
ATOM 2363 N N . GLN B 1 117 ? 34.525 67.550 -22.784 1.00 11.15 116 GLN B N 1
ATOM 2364 C CA . GLN B 1 117 ? 33.840 68.803 -22.417 1.00 11.74 116 GLN B CA 1
ATOM 2365 C C . GLN B 1 117 ? 33.468 68.867 -20.922 1.00 11.71 116 GLN B C 1
ATOM 2366 O O . GLN B 1 117 ? 32.983 69.899 -20.450 1.00 11.85 116 GLN B O 1
ATOM 2372 N N . CYS B 1 118 ? 33.679 67.757 -20.200 1.00 11.89 117 CYS B N 1
ATOM 2373 C CA . CYS B 1 118 ? 33.420 67.745 -18.759 1.00 11.52 117 CYS B CA 1
ATOM 2374 C C . CYS B 1 118 ? 34.642 68.172 -17.992 1.00 11.77 117 CYS B C 1
ATOM 2375 O O . CYS B 1 118 ? 35.756 67.708 -18.250 1.00 14.65 117 CYS B O 1
ATOM 2378 N N . TRP B 1 119 ? 34.410 69.026 -17.009 1.00 11.33 118 TRP B N 1
ATOM 2379 C CA . TRP B 1 119 ? 35.480 69.578 -16.168 1.00 11.62 118 TRP B CA 1
ATOM 2380 C C . TRP B 1 119 ? 36.290 68.511 -15.432 1.00 10.90 118 TRP B C 1
ATOM 2381 O O . TRP B 1 119 ? 37.527 68.604 -15.366 1.00 11.94 118 TRP B O 1
ATOM 2392 N N . ALA B 1 120 ? 35.605 67.496 -14.900 1.00 10.96 119 ALA B N 1
ATOM 2393 C CA . ALA B 1 120 ? 36.282 66.375 -14.228 1.00 10.15 119 ALA B CA 1
ATOM 2394 C C . ALA B 1 120 ? 35.830 65.082 -14.840 1.00 10.73 119 ALA B C 1
ATOM 2395 O O . ALA B 1 120 ? 34.676 64.920 -15.249 1.00 11.40 119 ALA B O 1
ATOM 2397 N N . ASN B 1 121 ? 36.771 64.151 -14.909 1.00 10.21 120 ASN B N 1
ATOM 2398 C CA . ASN B 1 121 ? 36.499 62.769 -15.325 1.00 10.18 120 ASN B CA 1
ATOM 2399 C C . ASN B 1 121 ? 37.166 61.836 -14.346 1.00 9.78 120 ASN B C 1
ATOM 2400 O O . ASN B 1 121 ? 38.353 61.941 -14.091 1.00 11.36 120 ASN B O 1
ATOM 2405 N N . LEU B 1 122 ? 36.367 60.961 -13.758 1.00 10.77 121 LEU B N 1
ATOM 2406 C CA . LEU B 1 122 ? 36.829 59.967 -12.779 1.00 10.09 121 LEU B CA 1
ATOM 2407 C C . LEU B 1 122 ? 36.627 58.562 -13.326 1.00 10.75 121 LEU B C 1
ATOM 2408 O O . LEU B 1 122 ? 35.523 58.094 -13.484 1.00 10.78 121 LEU B O 1
ATOM 2413 N N . GLU B 1 123 ? 37.751 57.903 -13.617 1.00 10.30 122 GLU B N 1
ATOM 2414 C CA . GLU B 1 123 ? 37.721 56.538 -14.121 1.00 10.26 122 GLU B CA 1
ATOM 2415 C C . GLU B 1 123 ? 37.408 55.625 -12.962 1.00 9.96 122 GLU B C 1
ATOM 2416 O O . GLU B 1 123 ? 38.009 55.725 -11.900 1.00 10.27 122 GLU B O 1
ATOM 2422 N N . CYS B 1 124 ? 36.429 54.754 -13.166 1.00 10.18 123 CYS B N 1
ATOM 2423 C CA . CYS B 1 124 ? 35.944 53.813 -12.115 1.00 10.15 123 CYS B CA 1
ATOM 2424 C C . CYS B 1 124 ? 35.845 52.369 -12.556 1.00 9.92 123 CYS B C 1
ATOM 2425 O O . CYS B 1 124 ? 35.511 52.049 -13.715 1.00 11.63 123 CYS B O 1
ATOM 2428 N N A ARG B 1 125 ? 36.090 51.500 -11.584 0.50 9.63 124 ARG B N 1
ATOM 2429 N N B ARG B 1 125 ? 36.103 51.489 -11.598 0.50 10.08 124 ARG B N 1
ATOM 2430 C CA A ARG B 1 125 ? 35.796 50.093 -11.726 0.50 9.58 124 ARG B CA 1
ATOM 2431 C CA B ARG B 1 125 ? 35.782 50.089 -11.764 0.50 10.63 124 ARG B CA 1
ATOM 2432 C C A ARG B 1 125 ? 34.768 49.674 -10.705 0.50 10.04 124 ARG B C 1
ATOM 2433 C C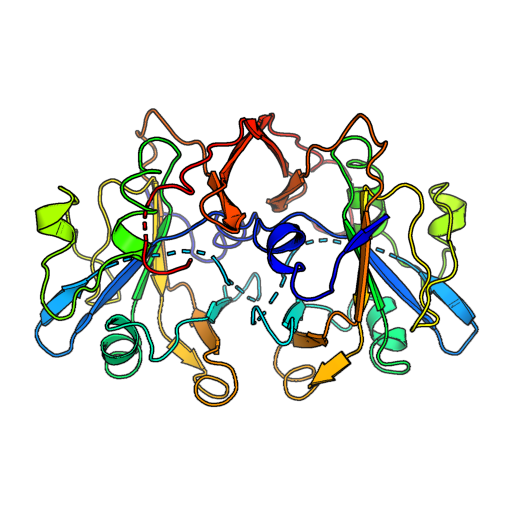 B ARG B 1 125 ? 34.777 49.666 -10.716 0.50 10.53 124 ARG B C 1
ATOM 2434 O O A ARG B 1 125 ? 34.775 50.149 -9.565 0.50 9.74 124 ARG B O 1
ATOM 2435 O O B ARG B 1 125 ? 34.802 50.136 -9.574 0.50 10.04 124 ARG B O 1
ATOM 2450 N N . VAL B 1 126 ? 33.883 48.771 -11.136 1.00 9.37 125 VAL B N 1
ATOM 2451 C CA . VAL B 1 126 ? 32.918 48.133 -10.235 1.00 10.98 125 VAL B CA 1
ATOM 2452 C C . VAL B 1 126 ? 33.678 47.185 -9.360 1.00 11.76 125 VAL B C 1
ATOM 2453 O O . VAL B 1 126 ? 34.250 46.196 -9.875 1.00 14.76 125 VAL B O 1
ATOM 2457 N N . VAL B 1 127 ? 33.667 47.434 -8.039 1.00 10.50 126 VAL B N 1
ATOM 2458 C CA . VAL B 1 127 ? 34.385 46.571 -7.124 1.00 11.54 126 VAL B CA 1
ATOM 2459 C C . VAL B 1 127 ? 33.489 45.621 -6.345 1.00 10.08 126 VAL B C 1
ATOM 2460 O O . VAL B 1 127 ? 33.911 44.539 -5.944 1.00 10.31 126 VAL B O 1
ATOM 2464 N N . ASP B 1 128 ? 32.236 46.028 -6.168 1.00 9.83 127 ASP B N 1
ATOM 2465 C CA . ASP B 1 128 ? 31.267 45.223 -5.408 1.00 9.65 127 ASP B CA 1
ATOM 2466 C C . ASP B 1 128 ? 29.900 45.367 -6.017 1.00 9.53 127 ASP B C 1
ATOM 2467 O O . ASP B 1 128 ? 29.333 46.462 -5.963 1.00 10.20 127 ASP B O 1
ATOM 2472 N N . ASP B 1 129 ? 29.410 44.252 -6.582 1.00 9.95 128 ASP B N 1
ATOM 2473 C CA . ASP B 1 129 ? 28.061 44.173 -7.146 1.00 10.39 128 ASP B CA 1
ATOM 2474 C C . ASP B 1 129 ? 27.082 43.441 -6.249 1.00 10.05 128 ASP B C 1
ATOM 2475 O O . ASP B 1 129 ? 25.991 43.100 -6.689 1.00 11.15 128 ASP B O 1
ATOM 2480 N N . GLY B 1 130 ? 27.451 43.300 -4.979 1.00 9.62 129 GLY B N 1
ATOM 2481 C CA . GLY B 1 130 ? 26.627 42.542 -4.064 1.00 10.64 129 GLY B CA 1
ATOM 2482 C C . GLY B 1 130 ? 25.205 42.994 -3.856 1.00 9.50 129 GLY B C 1
ATOM 2483 O O . GLY B 1 130 ? 24.305 42.176 -3.529 1.00 11.55 129 GLY B O 1
ATOM 2484 N N . TRP B 1 131 ? 25.000 44.302 -3.982 1.00 9.63 130 TRP B N 1
ATOM 2485 C CA . TRP B 1 131 ? 23.689 44.935 -3.798 1.00 9.56 130 TRP B CA 1
ATOM 2486 C C . TRP B 1 131 ? 23.131 45.475 -5.122 1.00 10.11 130 TRP B C 1
ATOM 2487 O O . TRP B 1 131 ? 22.177 46.262 -5.133 1.00 10.34 130 TRP B O 1
ATOM 2498 N N . ALA B 1 132 ? 23.708 45.038 -6.244 1.00 10.64 131 ALA B N 1
ATOM 2499 C CA . ALA B 1 132 ? 23.216 45.466 -7.552 1.00 9.49 131 ALA B CA 1
ATOM 2500 C C . ALA B 1 132 ? 21.798 44.950 -7.809 1.00 10.01 131 ALA B C 1
ATOM 2501 O O . ALA B 1 132 ? 20.911 45.694 -8.211 1.00 11.90 131 ALA B O 1
ATOM 2503 N N A ARG B 1 133 ? 21.562 43.680 -7.535 0.50 11.69 132 ARG B N 1
ATOM 2504 N N B ARG B 1 133 ? 21.554 43.678 -7.540 0.50 11.26 132 ARG B N 1
ATOM 2505 C CA A ARG B 1 133 ? 20.206 43.141 -7.695 0.50 13.47 132 ARG B CA 1
ATOM 2506 C CA B ARG B 1 133 ? 20.190 43.158 -7.719 0.50 12.68 132 ARG B CA 1
ATOM 2507 C C A ARG B 1 133 ? 19.212 43.758 -6.701 0.50 11.74 132 ARG B C 1
ATOM 2508 C C B ARG B 1 133 ? 19.200 43.753 -6.699 0.50 11.34 132 ARG B C 1
ATOM 2509 O O A ARG B 1 133 ? 18.110 44.188 -7.065 0.50 16.15 132 ARG B O 1
ATOM 2510 O O B ARG B 1 133 ? 18.077 44.148 -7.039 0.50 15.94 132 ARG B O 1
ATOM 2515 N N . ARG B 1 134 ? 19.653 43.833 -5.455 1.00 11.14 133 ARG B N 1
ATOM 2516 C CA . ARG B 1 134 ? 18.848 44.303 -4.307 1.00 13.01 133 ARG B CA 1
ATOM 2517 C C . ARG B 1 134 ? 18.330 45.731 -4.468 1.00 10.62 133 ARG B C 1
ATOM 2518 O O . ARG B 1 134 ? 17.164 46.044 -4.185 1.00 12.77 133 ARG B O 1
ATOM 2526 N N . TYR B 1 135 ? 19.261 46.614 -4.791 1.00 10.38 134 TYR B N 1
ATOM 2527 C CA . TYR B 1 135 ? 19.003 48.035 -4.768 1.00 9.47 134 TYR B CA 1
ATOM 2528 C C . TYR B 1 135 ? 19.439 48.768 -6.056 1.00 9.36 134 TYR B C 1
ATOM 2529 O O . TYR B 1 135 ? 19.371 50.000 -6.134 1.00 9.74 134 TYR B O 1
ATOM 2538 N N . ASN B 1 136 ? 19.940 48.039 -7.050 1.00 8.97 135 ASN B N 1
ATOM 2539 C CA . ASN B 1 136 ? 20.552 48.694 -8.217 1.00 9.51 135 ASN B CA 1
ATOM 2540 C C . ASN B 1 136 ? 21.737 49.573 -7.811 1.00 9.15 135 ASN B C 1
ATOM 2541 O O . ASN B 1 136 ? 22.069 50.545 -8.477 1.00 10.49 135 ASN B O 1
ATOM 2546 N N . LEU B 1 137 ? 22.364 49.191 -6.695 1.00 8.83 136 LEU B N 1
ATOM 2547 C CA . LEU B 1 137 ? 23.533 49.899 -6.123 1.00 9.10 136 LEU B CA 1
ATOM 2548 C C . LEU B 1 137 ? 24.808 49.224 -6.574 1.00 9.32 136 LEU B C 1
ATOM 2549 O O . LEU B 1 137 ? 24.980 48.007 -6.430 1.00 10.42 136 LEU B O 1
ATOM 2554 N N . TRP B 1 138 ? 25.727 50.039 -7.098 1.00 9.73 137 TRP B N 1
ATOM 2555 C CA . TRP B 1 138 ? 27.060 49.604 -7.508 1.00 9.10 137 TRP B CA 1
ATOM 2556 C C . TRP B 1 138 ? 28.113 50.328 -6.695 1.00 9.68 137 TRP B C 1
ATOM 2557 O O . TRP B 1 138 ? 28.039 51.543 -6.558 1.00 11.03 137 TRP B O 1
ATOM 2568 N N . VAL B 1 139 ? 29.058 49.577 -6.122 1.00 8.85 138 VAL B N 1
ATOM 2569 C CA . VAL B 1 139 ? 30.188 50.181 -5.436 1.00 9.45 138 VAL B CA 1
ATOM 2570 C C . VAL B 1 139 ? 31.340 50.289 -6.407 1.00 10.02 138 VAL B C 1
ATOM 2571 O O . VAL B 1 139 ? 31.781 49.304 -6.980 1.00 9.99 138 VAL B O 1
ATOM 2575 N N . LEU B 1 140 ? 31.758 51.525 -6.637 1.00 9.00 139 LEU B N 1
ATOM 2576 C CA . LEU B 1 140 ? 32.820 51.841 -7.598 1.00 9.27 139 LEU B CA 1
ATOM 2577 C C . LEU B 1 140 ? 34.066 52.341 -6.863 1.00 9.34 139 LEU B C 1
ATOM 2578 O O . LEU B 1 140 ? 33.965 53.051 -5.861 1.00 10.54 139 LEU B O 1
ATOM 2583 N N . GLU B 1 141 ? 35.243 51.969 -7.359 1.00 8.69 140 GLU B N 1
ATOM 2584 C CA . GLU B 1 141 ? 36.486 52.575 -6.849 1.00 8.90 140 GLU B CA 1
ATOM 2585 C C . GLU B 1 141 ? 37.064 53.451 -7.941 1.00 9.37 140 GLU B C 1
ATOM 2586 O O . GLU B 1 141 ? 37.220 53.016 -9.090 1.00 9.63 140 GLU B O 1
ATOM 2592 N N . VAL B 1 142 ? 37.369 54.690 -7.559 1.00 9.15 141 VAL B N 1
ATOM 2593 C CA . VAL B 1 142 ? 37.982 55.650 -8.477 1.00 9.18 141 VAL B CA 1
ATOM 2594 C C . VAL B 1 142 ? 39.448 55.261 -8.700 1.00 9.66 141 VAL B C 1
ATOM 2595 O O . VAL B 1 142 ? 40.202 55.094 -7.735 1.00 10.50 141 VAL B O 1
ATOM 2599 N N . GLN B 1 143 ? 39.808 55.124 -9.980 1.00 9.53 142 GLN B N 1
ATOM 2600 C CA . GLN B 1 143 ? 41.151 54.740 -10.427 1.00 10.11 142 GLN B CA 1
ATOM 2601 C C . GLN B 1 143 ? 42.039 55.940 -10.775 1.00 10.21 142 GLN B C 1
ATOM 2602 O O . GLN B 1 143 ? 43.240 55.968 -10.462 1.00 12.21 142 GLN B O 1
ATOM 2608 N N . ARG B 1 144 ? 41.422 56.919 -11.424 1.00 10.06 143 ARG B N 1
ATOM 2609 C CA . ARG B 1 144 ? 42.106 58.095 -11.947 1.00 11.03 143 ARG B CA 1
ATOM 2610 C C . ARG B 1 144 ? 41.160 59.271 -11.986 1.00 10.14 143 ARG B C 1
ATOM 2611 O O . ARG B 1 144 ? 39.948 59.083 -12.153 1.00 11.50 143 ARG B O 1
ATOM 2619 N N . ILE B 1 145 ? 41.723 60.467 -11.835 1.00 10.69 144 ILE B N 1
ATOM 2620 C CA . ILE B 1 145 ? 40.957 61.742 -11.911 1.00 10.55 144 ILE B CA 1
ATOM 2621 C C . ILE B 1 145 ? 41.669 62.705 -12.838 1.00 11.27 144 ILE B C 1
ATOM 2622 O O . ILE B 1 145 ? 42.867 62.986 -12.650 1.00 13.04 144 ILE B O 1
ATOM 2627 N N . TRP B 1 146 ? 40.932 63.200 -13.827 1.00 11.78 145 TRP B N 1
ATOM 2628 C CA . TRP B 1 146 ? 41.451 64.167 -14.797 1.00 11.30 145 TRP B CA 1
ATOM 2629 C C . TRP B 1 146 ? 40.647 65.441 -14.708 1.00 11.45 145 TRP B C 1
ATOM 2630 O O . TRP B 1 146 ? 39.408 65.388 -14.701 1.00 12.54 145 TRP B O 1
ATOM 2641 N N . ILE B 1 147 ? 41.350 66.562 -14.600 1.00 13.06 146 ILE B N 1
ATOM 2642 C CA . ILE B 1 147 ? 40.711 67.882 -14.479 1.00 12.72 146 ILE B CA 1
ATOM 2643 C C . ILE B 1 147 ? 41.118 68.771 -15.632 1.00 14.05 146 ILE B C 1
ATOM 2644 O O . ILE B 1 147 ? 42.293 68.884 -15.966 1.00 16.35 146 ILE B O 1
ATOM 2649 N N . ASP B 1 148 ? 40.132 69.414 -16.234 1.00 13.87 147 ASP B N 1
ATOM 2650 C CA . ASP B 1 148 ? 40.393 70.432 -17.287 1.00 14.28 147 ASP B CA 1
ATOM 2651 C C . ASP B 1 148 ? 40.673 71.759 -16.597 1.00 15.31 147 ASP B C 1
ATOM 2652 O O . ASP B 1 148 ? 39.801 72.581 -16.377 1.00 15.66 147 ASP B O 1
ATOM 2657 N N . THR B 1 149 ? 41.933 71.956 -16.235 1.00 18.64 148 THR B N 1
ATOM 2658 C CA . THR B 1 149 ? 42.303 73.087 -15.389 1.00 19.27 148 THR B CA 1
ATOM 2659 C C . THR B 1 149 ? 42.202 74.402 -16.173 1.00 20.48 148 THR B C 1
ATOM 2660 O O . THR B 1 149 ? 42.119 75.444 -15.586 1.00 25.03 148 THR B O 1
ATOM 2664 N N . ALA B 1 150 ? 42.197 74.314 -17.498 1.00 18.06 149 ALA B N 1
ATOM 2665 C CA . ALA B 1 150 ? 42.102 75.520 -18.374 1.00 20.14 149 ALA B CA 1
ATOM 2666 C C . ALA B 1 150 ? 40.662 75.995 -18.596 1.00 18.96 149 ALA B C 1
ATOM 2667 O O . ALA B 1 150 ? 40.421 77.074 -19.189 1.00 21.89 149 ALA B O 1
ATOM 2669 N N . ARG B 1 151 ? 39.687 75.206 -18.139 1.00 17.38 150 ARG B N 1
ATOM 2670 C CA . ARG B 1 151 ? 38.299 75.455 -18.523 1.00 15.40 150 ARG B CA 1
ATOM 2671 C C . ARG B 1 151 ? 37.832 76.783 -17.921 1.00 15.54 150 ARG B C 1
ATOM 2672 O O . ARG B 1 151 ? 38.055 77.072 -16.755 1.00 18.43 150 ARG B O 1
ATOM 2680 N N . LYS B 1 152 ? 37.154 77.594 -18.723 1.00 16.70 151 LYS B N 1
ATOM 2681 C CA . LYS B 1 152 ? 36.761 78.925 -18.248 1.00 19.60 151 LYS B CA 1
ATOM 2682 C C . LYS B 1 152 ? 35.571 78.849 -17.276 1.00 17.59 151 LYS B C 1
ATOM 2683 O O . LYS B 1 152 ? 35.603 79.431 -16.169 1.00 20.97 151 LYS B O 1
ATOM 2687 N N . GLU B 1 153 ? 34.548 78.085 -17.668 1.00 15.02 152 GLU B N 1
ATOM 2688 C CA . GLU B 1 153 ? 33.373 77.888 -16.803 1.00 13.98 152 GLU B CA 1
ATOM 2689 C C . GLU B 1 153 ? 33.566 76.637 -15.960 1.00 13.09 152 GLU B C 1
ATOM 2690 O O . GLU B 1 153 ? 33.776 75.533 -16.510 1.00 14.62 152 GLU B O 1
ATOM 2696 N N . THR B 1 154 ? 33.513 76.802 -14.641 1.00 12.88 153 THR B N 1
ATOM 2697 C CA . THR B 1 154 ? 33.735 75.660 -13.737 1.00 13.39 153 THR B CA 1
ATOM 2698 C C . THR B 1 154 ? 32.631 75.427 -12.711 1.00 13.29 153 THR B C 1
ATOM 2699 O O . THR B 1 154 ? 32.759 74.550 -11.835 1.00 13.46 153 THR B O 1
ATOM 2703 N N . ARG B 1 155 ? 31.512 76.137 -12.821 1.00 12.58 154 ARG B N 1
ATOM 2704 C CA . ARG B 1 155 ? 30.430 75.936 -11.832 1.00 12.26 154 ARG B CA 1
ATOM 2705 C C . ARG B 1 155 ? 29.696 74.610 -12.065 1.00 11.17 154 ARG B C 1
ATOM 2706 O O . ARG B 1 155 ? 29.205 74.328 -13.147 1.00 12.06 154 ARG B O 1
ATOM 2714 N N . LEU B 1 156 ? 29.566 73.870 -10.975 1.00 10.43 155 LEU B N 1
ATOM 2715 C CA . LEU B 1 156 ? 28.795 72.625 -10.945 1.00 10.34 155 LEU B CA 1
ATOM 2716 C C . LEU B 1 156 ? 27.336 72.910 -10.688 1.00 11.00 155 LEU B C 1
ATOM 2717 O O . LEU B 1 156 ? 26.950 73.975 -10.206 1.00 11.38 155 LEU B O 1
ATOM 2722 N N . ILE B 1 157 ? 26.515 71.939 -11.070 1.00 10.18 156 ILE B N 1
ATOM 2723 C CA . ILE B 1 157 ? 25.067 72.017 -10.856 1.00 9.57 156 ILE B CA 1
ATOM 2724 C C . ILE B 1 157 ? 24.589 70.735 -10.118 1.00 9.34 156 ILE B C 1
ATOM 2725 O O . ILE B 1 157 ? 25.239 69.688 -10.158 1.00 10.47 156 ILE B O 1
ATOM 2730 N N . HIS B 1 158 ? 23.479 70.855 -9.406 1.00 9.57 157 HIS B N 1
ATOM 2731 C CA . HIS B 1 158 ? 22.978 69.780 -8.565 1.00 10.59 157 HIS B CA 1
ATOM 2732 C C . HIS B 1 158 ? 21.508 69.579 -8.883 1.00 10.30 157 HIS B C 1
ATOM 2733 O O . HIS B 1 158 ? 20.749 70.541 -8.883 1.00 12.61 157 HIS B O 1
ATOM 2740 N N . HIS B 1 159 ? 21.102 68.339 -9.105 1.00 9.75 158 HIS B N 1
ATOM 2741 C CA . HIS B 1 159 ? 19.687 68.073 -9.397 1.00 10.07 158 HIS B CA 1
ATOM 2742 C C . HIS B 1 159 ? 18.861 68.098 -8.116 1.00 11.23 158 HIS B C 1
ATOM 2743 O O . HIS B 1 159 ? 19.164 67.411 -7.142 1.00 11.97 158 HIS B O 1
ATOM 2750 N N . GLN B 1 160 ? 17.819 68.914 -8.138 1.00 10.94 159 GLN B N 1
ATOM 2751 C CA . GLN B 1 160 ? 16.854 69.012 -7.034 1.00 11.98 159 GLN B CA 1
ATOM 2752 C C . GLN B 1 160 ? 15.581 68.238 -7.305 1.00 12.57 159 GLN B C 1
ATOM 2753 O O . GLN B 1 160 ? 14.607 68.358 -6.566 1.00 12.91 159 GLN B O 1
ATOM 2759 N N . GLY B 1 161 ? 15.600 67.467 -8.380 1.00 11.41 160 GLY B N 1
ATOM 2760 C CA . GLY B 1 161 ? 14.422 66.734 -8.825 1.00 12.57 160 GLY B CA 1
ATOM 2761 C C . GLY B 1 161 ? 13.680 67.457 -9.925 1.00 11.61 160 GLY B C 1
ATOM 2762 O O . GLY B 1 161 ? 13.660 68.681 -9.955 1.00 12.90 160 GLY B O 1
ATOM 2763 N N . ASP B 1 162 ? 13.053 66.666 -10.794 1.00 12.29 161 ASP B N 1
ATOM 2764 C CA . ASP B 1 162 ? 12.084 67.169 -11.755 1.00 13.25 161 ASP B CA 1
ATOM 2765 C C . ASP B 1 162 ? 12.690 68.168 -12.737 1.00 12.48 161 ASP B C 1
ATOM 2766 O O . ASP B 1 162 ? 11.992 69.035 -13.267 1.00 14.10 161 ASP B O 1
ATOM 2771 N N . GLY B 1 163 ? 13.992 68.055 -12.960 1.00 11.81 162 GLY B N 1
ATOM 2772 C CA . GLY B 1 163 ? 14.660 68.889 -13.950 1.00 12.18 162 GLY B CA 1
ATOM 2773 C C . GLY B 1 163 ? 15.051 70.263 -13.421 1.00 11.85 162 GLY B C 1
ATOM 2774 O O . GLY B 1 163 ? 15.489 71.133 -14.151 1.00 12.49 162 GLY B O 1
ATOM 2775 N N A ARG B 1 164 ? 14.893 70.433 -12.112 0.50 12.23 163 ARG B N 1
ATOM 2776 N N B ARG B 1 164 ? 14.911 70.431 -12.114 0.50 12.32 163 ARG B N 1
ATOM 2777 C CA A ARG B 1 164 ? 15.356 71.638 -11.422 0.50 12.33 163 ARG B CA 1
ATOM 2778 C CA B ARG B 1 164 ? 15.383 71.640 -11.455 0.50 12.62 163 ARG B CA 1
ATOM 2779 C C A ARG B 1 164 ? 16.792 71.440 -10.942 0.50 12.09 163 ARG B C 1
ATOM 2780 C C B ARG B 1 164 ? 16.793 71.449 -10.921 0.50 12.31 163 ARG B C 1
ATOM 2781 O O A ARG B 1 164 ? 17.117 70.393 -10.399 0.50 12.14 163 ARG B O 1
ATOM 2782 O O B ARG B 1 164 ? 17.100 70.427 -10.324 0.50 12.67 163 ARG B O 1
ATOM 2797 N N . PHE B 1 165 ? 17.638 72.451 -11.156 1.00 12.89 164 PHE B N 1
ATOM 2798 C CA . PHE B 1 165 ? 19.048 72.372 -10.741 1.00 13.81 164 PHE B CA 1
ATOM 2799 C C . PHE B 1 165 ? 19.499 73.613 -9.999 1.00 13.60 164 PHE B C 1
ATOM 2800 O O . PHE B 1 165 ? 19.202 74.722 -10.431 1.00 16.24 164 PHE B O 1
ATOM 2808 N N . SER B 1 166 ? 20.234 73.435 -8.911 1.00 12.49 165 SER B N 1
ATOM 2809 C CA . SER B 1 166 ? 20.933 74.549 -8.270 1.00 12.33 165 SER B CA 1
ATOM 2810 C C . SER B 1 166 ? 22.288 74.681 -8.912 1.00 10.65 165 SER B C 1
ATOM 2811 O O . SER B 1 166 ? 23.006 73.703 -9.161 1.00 12.84 165 SER B O 1
ATOM 2814 N N . VAL B 1 167 ? 22.663 75.931 -9.134 1.00 11.60 166 VAL B N 1
ATOM 2815 C CA . VAL B 1 167 ? 23.963 76.291 -9.682 1.00 11.50 166 VAL B CA 1
ATOM 2816 C C . VAL B 1 167 ? 24.829 76.799 -8.534 1.00 12.41 166 VAL B C 1
ATOM 2817 O O . VAL B 1 167 ? 24.415 77.664 -7.806 1.00 12.71 166 VAL B O 1
ATOM 2821 N N . ASP B 1 168 ? 26.039 76.277 -8.409 1.00 12.11 167 ASP B N 1
ATOM 2822 C CA . ASP B 1 168 ? 26.927 76.720 -7.339 1.00 11.40 167 ASP B CA 1
ATOM 2823 C C . ASP B 1 168 ? 27.137 78.242 -7.430 1.00 12.02 167 ASP B C 1
ATOM 2824 O O . ASP B 1 168 ? 27.403 78.779 -8.519 1.00 12.52 167 ASP B O 1
ATOM 2829 N N . GLY B 1 169 ? 27.008 78.887 -6.270 1.00 12.84 168 GLY B N 1
ATOM 2830 C CA . GLY B 1 169 ? 27.169 80.336 -6.135 1.00 12.83 168 GLY B CA 1
ATOM 2831 C C . GLY B 1 169 ? 28.435 80.643 -5.359 1.00 13.95 168 GLY B C 1
ATOM 2832 O O . GLY B 1 169 ? 29.549 80.323 -5.786 1.00 16.05 168 GLY B O 1
ATOM 2833 N N . ASP B 1 170 ? 28.253 81.204 -4.167 1.00 13.97 169 ASP B N 1
ATOM 2834 C CA . ASP B 1 170 ? 29.403 81.552 -3.313 1.00 14.65 169 ASP B CA 1
ATOM 2835 C C . ASP B 1 170 ? 30.097 80.266 -2.838 1.00 15.02 169 ASP B C 1
ATOM 2836 O O . ASP B 1 170 ? 29.476 79.236 -2.641 1.00 15.23 169 ASP B O 1
ATOM 2841 N N . THR B 1 171 ? 31.399 80.354 -2.654 1.00 15.01 170 THR B N 1
ATOM 2842 C CA . THR B 1 171 ? 32.166 79.353 -1.933 1.00 14.77 170 THR B CA 1
ATOM 2843 C C . THR B 1 171 ? 32.463 79.873 -0.546 1.00 16.03 170 THR B C 1
ATOM 2844 O O . THR B 1 171 ? 32.823 81.043 -0.413 1.00 22.05 170 THR B O 1
ATOM 2848 N N A LEU B 1 172 ? 32.367 78.992 0.446 0.50 14.98 171 LEU B N 1
ATOM 2849 N N B LEU B 1 172 ? 32.228 79.007 0.446 0.50 16.50 171 LEU B N 1
ATOM 2850 C CA A LEU B 1 172 ? 32.543 79.322 1.863 0.50 13.97 171 LEU B CA 1
ATOM 2851 C CA B LEU B 1 172 ? 32.657 79.191 1.832 0.50 15.91 171 LEU B CA 1
ATOM 2852 C C A LEU B 1 172 ? 33.568 78.366 2.482 0.50 12.66 171 LEU B C 1
ATOM 2853 C C B LEU B 1 172 ? 33.857 78.330 2.112 0.50 14.88 171 LEU B C 1
ATOM 2854 O O A LEU B 1 172 ? 33.264 77.178 2.607 0.50 11.97 171 LEU B O 1
ATOM 2855 O O B LEU B 1 172 ? 34.020 77.199 1.624 0.50 15.88 171 LEU B O 1
ATOM 2864 N N . ASP B 1 173 ? 34.750 78.877 2.888 1.00 15.52 172 ASP B N 1
ATOM 2865 C CA . ASP B 1 173 ? 35.872 78.048 3.361 1.00 15.62 172 ASP B CA 1
ATOM 2866 C C . ASP B 1 173 ? 36.000 78.123 4.865 1.00 15.75 172 ASP B C 1
ATOM 2867 O O . ASP B 1 173 ? 36.471 79.134 5.412 1.00 18.15 172 ASP B O 1
ATOM 2872 N N . LEU B 1 174 ? 35.544 77.060 5.516 1.00 14.37 173 LEU B N 1
ATOM 2873 C CA . LEU B 1 174 ? 35.584 76.951 6.959 1.00 14.12 173 LEU B CA 1
ATOM 2874 C C . LEU B 1 174 ? 36.605 75.915 7.403 1.00 13.00 173 LEU B C 1
ATOM 2875 O O . LEU B 1 174 ? 36.526 75.341 8.484 1.00 13.83 173 LEU B O 1
ATOM 2880 N N . GLY B 1 175 ? 37.624 75.753 6.589 1.00 15.22 174 GLY B N 1
ATOM 2881 C CA . GLY B 1 175 ? 38.673 74.805 6.867 1.00 14.66 174 GLY B CA 1
ATOM 2882 C C . GLY B 1 175 ? 39.342 75.006 8.212 1.00 16.14 174 GLY B C 1
ATOM 2883 O O . GLY B 1 175 ? 39.785 74.071 8.847 1.00 16.13 174 GLY B O 1
ATOM 2884 N N . GLU B 1 176 ? 39.462 76.255 8.627 1.00 16.14 175 GLU B N 1
ATOM 2885 C CA . GLU B 1 176 ? 40.078 76.533 9.909 1.00 17.16 175 GLU B CA 1
ATOM 2886 C C . GLU B 1 176 ? 39.339 75.943 11.089 1.00 17.81 175 GLU B C 1
ATOM 2887 O O . GLU B 1 176 ? 39.907 75.791 12.164 1.00 22.11 175 GLU B O 1
ATOM 2893 N N . ARG B 1 177 ? 38.074 75.592 10.879 1.00 17.23 176 ARG B N 1
ATOM 2894 C CA . ARG B 1 177 ? 37.225 75.043 11.942 1.00 16.03 176 ARG B CA 1
ATOM 2895 C C . ARG B 1 177 ? 37.255 73.521 11.964 1.00 15.85 176 ARG B C 1
ATOM 2896 O O . ARG B 1 177 ? 36.636 72.901 12.830 1.00 17.08 176 ARG B O 1
ATOM 2912 N N . THR B 1 179 ? 38.969 71.114 13.056 1.00 19.28 178 THR B N 1
ATOM 2913 C CA . THR B 1 179 ? 40.024 70.752 14.008 1.00 20.67 178 THR B CA 1
ATOM 2914 C C . THR B 1 179 ? 40.184 69.249 14.215 1.00 21.15 178 THR B C 1
ATOM 2915 O O . THR B 1 179 ? 41.235 68.768 14.636 1.00 24.50 178 THR B O 1
ATOM 2919 N N . LYS B 1 180 ? 39.118 68.507 13.954 1.00 21.07 179 LYS B N 1
ATOM 2920 C CA . LYS B 1 180 ? 39.080 67.055 14.187 1.00 21.93 179 LYS B CA 1
ATOM 2921 C C . LYS B 1 180 ? 39.599 66.298 12.959 1.00 23.60 179 LYS B C 1
ATOM 2922 O O . LYS B 1 180 ? 39.831 65.083 12.988 1.00 26.12 179 LYS B O 1
ATOM 2928 N N . TRP B 1 181 ? 39.773 67.028 11.861 1.00 24.63 180 TRP B N 1
ATOM 2929 C CA . TRP B 1 181 ? 39.964 66.386 10.543 1.00 25.00 180 TRP B CA 1
ATOM 2930 C C . TRP B 1 181 ? 41.207 66.787 9.753 1.00 28.33 180 TRP B C 1
ATOM 2931 O O . TRP B 1 181 ? 41.196 66.788 8.533 1.00 29.88 180 TRP B O 1
ATOM 2942 N N . ARG B 1 182 ? 42.268 67.083 10.469 1.00 31.03 181 ARG B N 1
ATOM 2943 C CA . ARG B 1 182 ? 43.541 67.482 9.821 1.00 33.75 181 ARG B CA 1
ATOM 2944 C C . ARG B 1 182 ? 44.178 66.355 8.982 1.00 35.92 181 ARG B C 1
ATOM 2945 O O . ARG B 1 182 ? 44.282 65.194 9.428 1.00 36.34 181 ARG B O 1
#

Organism: Methylobacillus flagellatus (strain ATCC 51484 / DSM 6875 / VKM B-1610 / KT) (NCBI:txid265072)

Radius of gyration: 19.78 Å; Cα contacts (8 Å, |Δi|>4): 879; chains: 2; bounding box: 42×41×59 Å

Nearest PDB structures (foldseek):
  3e4v-assembly1_B  TM=1.004E+00  e=1.109E-32  Methylobacillus flagellatus KT
  2d5m-assembly1_A-2  TM=8.798E-01  e=2.408E-11  Nitratidesulfovibrio vulgaris str. 'Miyazaki F'
  1eje-assembly1_A-2  TM=7.884E-01  e=5.319E-10  Methanothermobacter thermautotrophicus
  3fge-assembly1_A-2  TM=8.194E-01  e=5.345E-09  Shewanella frigidimarina NCIMB 400
  3bpk-assembly1_B  TM=8.374E-01  e=7.492E-09  Bacillus cereus ATCC 14579

CATH classification: 2.30.110.10

B-factor: mean 16.16, std 7.63, range [7.08, 56.95]

Solvent-accessible surface area: 14265 Å² total

Foldseek 3Di:
DWDALLCVCVPPVVFFWWKKWFAAPVGAIAITGDKDSVQDKMKDADAPVAPVVRRCVHFQWIKTFFAAPVCLVLRVVSVVDHPVPDRSCVVSVWDFDQDDPGRGTYTPRGQKIWIWGFDDCPCCVVGSMTMIGTDIMDGPPVDDGDWTWHDPPPSDIDTDDDDDDPVVVDPPD/DWDDLLCVCVPPVVFFWWKKWFAAPVGAIAMTGPKDSVQAKMKDADDPVAPVVRRCVVFQWIKTFFAAPVCLVLRVVSVVDHPPPDRSCVVVVWDFDDDDPGSGTYTPRGQKIWIWGFDDCPCCVVGSMTMIGTDIMDGPPVDPGDWTWHDPDDSDIDTDDDDDDPVVVDPPD

InterPro domains:
  IPR002563 Flavin reductase like domain [PF01613] (17-160)
  IPR002563 Flavin reductase like domain [SM00903] (12-164)
  IPR012349 FMN-binding split barrel [G3DSA:2.30.110.10] (1-176)
  IPR052174 Flavoredoxin [PTHR43567] (9-164)

Sequence (346 aa):
NELPPENNAYRILESGPIVLVSTRGADGRANLTGFHQHEEPPPLVGAIIGPWDYSHQALSSETGECVLAVPTVDLAEETVVDIGNCSGDALDKFGHFGLTPVPAQTVDAPLVRQCWANLECRRVVDDGWARRYNLWVLEVQRIWIDTARKETRLIHHQGDGRRFSVDGDTLDLGERTKWRNELPPENNAYRRILESGPIVLVSTRGADGRANLTGFHQHEPPPLVGAIIGPWDYSHQALSSETGECVLAVPTVDLAEETVVVDIGNCSGDALDKFGHFGLTPVPAQTVDAPLVRQCWANLECRRVVDDGWARRRYNLWVLEVQRIWIDTARKETRLIHHQGDGRRFSVDGDTLLDLGERTKWR

Secondary structure (DSSP, 8-state):
-EE-GGGGHHHHTT----EEEEE-TTS-EE------TTTTEEEEE--TTSTHHHHHHHH-EEEEEE--GGGHHHHHHHTTS-TTS--HHHHHT--EE--SS-SSPEETTSSEEEEEEEEE-TTHHHHSEEEEEEEEEEE-TT-S----EEE-STTEEEEEEEEEE-TT-----/-EE-GGGHHHHHTT----EEEEE-TTS-EE------TTTTEEEEE--TTSTHHHHHHHH-EEEEEE--GGGHHHHHHHTTS-TTS--HHHHHT--EE--SS-SSPEETTSSEEEEEEEEE-TTHHHHSEEEEEEEEEEE-TT-S----EEEEETTEEEEEEEEEE-TT-----